Protein AF-A0A6G6CCR0-F1 (afdb_monomer_lite)

Radius of gyration: 17.14 Å; chains: 1; bounding box: 42×40×41 Å

Secondary structure (DSSP, 8-state):
-TT-HHHHHHHHHHHHHHHHH-TTS-PPPEEEEEE----TT-HHHHHHHHHHHHHHHHHHH-TTTTTSEEEEEETT--HHHHHHHGGG-SEEEE-PPTTS-S--SHHHHHHHTTPEEEE-S-THHHHHHHHH-GGGSEE-S--HHHHHHHHHH---HHHHHHH-HHHHHHHHHHHTTTT-TTSGGGGHHHHHHHHHT-TT---

Organism: Paralichthys olivaceus (NCBI:txid8255)

Sequence (203 aa):
EYKRQVLNCLHIIAMYNRIRKNPKAPFVPRTVIIGGKAAPGYHMAKMIIKLITSVANVVNNDPLVGNNLKVIFLENYRVSLAEKVIPATDLSQQISTAGTEASGTGNMKFMLNGALTIGTMDGANVEIAEEAGEENLFIFGMRVEDVAALDKEGYDAMKYYKKNPELKQVMDQITGGFFCPQNPELFKDLTNMLFKHDRFKVF

pLDDT: mean 97.05, std 1.79, range [85.88, 98.88]

InterPro domains:
  IPR000811 Glycosyl transferase, family 35 [PF00343] (1-202)
  IPR000811 Glycosyl transferase, family 35 [PTHR11468] (1-203)
  IPR035090 Phosphorylase pyridoxal-phosphate attachment site [PS00102] (101-113)

Structure (mmCIF, N/CA/C/O backbone):
data_AF-A0A6G6CCR0-F1
#
_entry.id   AF-A0A6G6CCR0-F1
#
loop_
_atom_site.group_PDB
_atom_site.id
_atom_site.type_symbol
_atom_site.label_atom_id
_atom_site.label_alt_id
_atom_site.label_comp_id
_atom_site.label_asym_id
_atom_site.label_entity_id
_atom_site.label_seq_id
_atom_site.pdbx_PDB_ins_code
_atom_site.Cartn_x
_atom_site.Cartn_y
_atom_site.Cartn_z
_atom_site.occupancy
_atom_site.B_iso_or_equiv
_atom_site.auth_seq_id
_atom_site.auth_comp_id
_atom_site.auth_asym_id
_atom_site.auth_atom_id
_atom_site.pdbx_PDB_model_num
ATOM 1 N N . GLU A 1 1 ? 9.913 4.440 -2.782 1.00 93.31 1 GLU A N 1
ATOM 2 C CA . GLU A 1 1 ? 8.670 5.036 -3.327 1.00 93.31 1 GLU A CA 1
ATOM 3 C C . GLU A 1 1 ? 8.060 4.200 -4.450 1.00 93.31 1 GLU A C 1
ATOM 5 O O . GLU A 1 1 ? 6.894 3.857 -4.326 1.00 93.31 1 GLU A O 1
ATOM 10 N N . T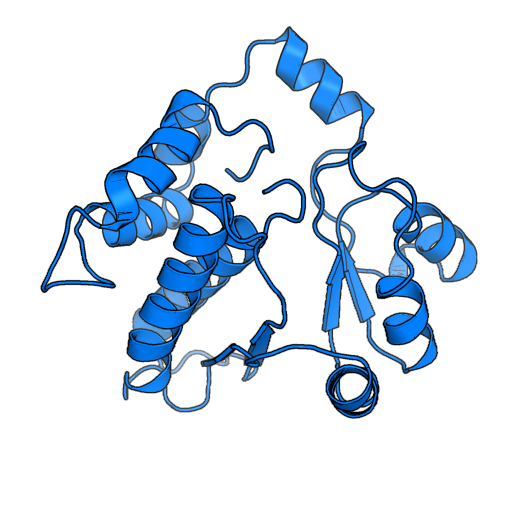YR A 1 2 ? 8.827 3.791 -5.470 1.00 96.69 2 TYR A N 1
ATOM 11 C CA . TYR A 1 2 ? 8.306 3.043 -6.633 1.00 96.69 2 TYR A CA 1
ATOM 12 C C . TYR A 1 2 ? 7.592 1.715 -6.322 1.00 96.69 2 TYR A C 1
ATOM 14 O O . TYR A 1 2 ? 6.737 1.299 -7.092 1.00 96.69 2 TYR A O 1
ATOM 22 N N . LYS A 1 3 ? 7.897 1.065 -5.186 1.00 97.12 3 LYS A N 1
ATOM 23 C CA . LYS A 1 3 ? 7.180 -0.132 -4.696 1.00 97.12 3 LYS A CA 1
ATOM 24 C C . LYS A 1 3 ? 5.773 0.172 -4.135 1.00 97.12 3 LYS A C 1
ATOM 26 O O . LYS A 1 3 ? 5.075 -0.739 -3.705 1.00 97.12 3 LYS A O 1
ATOM 31 N N . ARG A 1 4 ? 5.382 1.455 -4.112 1.00 98.19 4 ARG A N 1
ATOM 32 C CA . ARG A 1 4 ? 4.047 2.012 -3.821 1.00 98.19 4 ARG A CA 1
ATOM 33 C C . ARG A 1 4 ? 3.367 1.510 -2.542 1.00 98.19 4 ARG A C 1
ATOM 35 O O . ARG A 1 4 ? 2.156 1.353 -2.482 1.00 98.19 4 ARG A O 1
ATOM 42 N N . GLN A 1 5 ? 4.105 1.402 -1.442 1.00 98.50 5 GLN A N 1
ATOM 43 C CA . GLN A 1 5 ? 3.524 1.135 -0.117 1.00 98.50 5 GLN A CA 1
ATOM 44 C C . GLN A 1 5 ? 2.583 2.263 0.331 1.00 98.50 5 GLN A C 1
ATOM 46 O O . GLN A 1 5 ? 1.669 2.013 1.111 1.00 98.50 5 GLN A O 1
ATOM 51 N N . VAL A 1 6 ? 2.749 3.477 -0.211 1.00 98.38 6 VAL A N 1
ATOM 52 C CA . VAL A 1 6 ? 1.744 4.544 -0.098 1.00 98.38 6 VAL A CA 1
ATOM 53 C C . VAL A 1 6 ? 0.421 4.119 -0.718 1.00 98.38 6 VAL A C 1
ATOM 55 O O . VAL A 1 6 ? -0.581 4.235 -0.034 1.00 98.38 6 VAL A O 1
ATOM 58 N N . LEU A 1 7 ? 0.399 3.586 -1.946 1.00 98.75 7 LEU A N 1
ATOM 59 C CA . LEU A 1 7 ? -0.832 3.125 -2.601 1.00 98.75 7 LEU A CA 1
ATOM 60 C C . LEU A 1 7 ? -1.561 2.086 -1.741 1.00 98.75 7 LEU A C 1
ATOM 62 O O . LEU A 1 7 ? -2.758 2.219 -1.495 1.00 98.75 7 LEU A O 1
ATOM 66 N N . ASN A 1 8 ? -0.825 1.109 -1.199 1.00 98.75 8 ASN A N 1
ATOM 67 C CA . ASN A 1 8 ? -1.401 0.147 -0.258 1.00 98.75 8 ASN A CA 1
ATOM 68 C C . ASN A 1 8 ? -1.966 0.850 0.992 1.00 98.75 8 ASN A C 1
ATOM 70 O O . ASN A 1 8 ? -3.078 0.564 1.422 1.00 98.75 8 ASN A O 1
ATOM 74 N N . CYS A 1 9 ? -1.244 1.829 1.546 1.00 98.81 9 CYS A N 1
ATOM 75 C CA . CYS A 1 9 ? -1.716 2.619 2.682 1.00 98.81 9 CYS A CA 1
ATOM 76 C C . CYS A 1 9 ? -2.988 3.428 2.364 1.00 98.81 9 CYS A C 1
ATOM 78 O O . CYS A 1 9 ? -3.894 3.470 3.193 1.00 98.81 9 CYS A O 1
ATOM 80 N N . LEU A 1 10 ? -3.095 4.034 1.175 1.00 98.81 10 LEU A N 1
ATOM 81 C CA . LEU A 1 10 ? -4.304 4.744 0.745 1.00 98.81 10 LEU A CA 1
ATOM 82 C C . LEU A 1 10 ? -5.491 3.777 0.640 1.00 98.81 10 LEU A C 1
ATOM 84 O O . LEU A 1 10 ? -6.585 4.088 1.108 1.00 98.81 10 LEU A O 1
ATOM 88 N N . HIS A 1 11 ? -5.262 2.575 0.105 1.00 98.75 11 HIS A N 1
ATOM 89 C CA . HIS A 1 11 ? -6.284 1.535 0.024 1.00 98.75 11 HIS A CA 1
ATOM 90 C C . HIS A 1 11 ? -6.735 1.038 1.410 1.00 98.75 11 HIS A C 1
ATOM 92 O O . HIS A 1 11 ? -7.933 0.869 1.632 1.00 98.75 11 HIS A O 1
ATOM 98 N N . ILE A 1 12 ? -5.818 0.882 2.373 1.00 98.81 12 ILE A N 1
ATOM 99 C CA . ILE A 1 12 ? -6.159 0.571 3.775 1.00 98.81 12 ILE A CA 1
ATOM 100 C C . ILE A 1 12 ? -7.096 1.639 4.354 1.00 98.81 12 ILE A C 1
ATOM 102 O O . ILE A 1 12 ? -8.090 1.300 4.996 1.00 98.81 12 ILE A O 1
ATOM 106 N N . ILE A 1 13 ? -6.815 2.922 4.111 1.00 98.88 13 ILE A N 1
ATOM 107 C CA . ILE A 1 13 ? -7.662 4.022 4.594 1.00 98.88 13 ILE A CA 1
ATOM 108 C C . ILE A 1 13 ? -9.029 4.006 3.893 1.00 98.88 13 ILE A C 1
ATOM 110 O O . ILE A 1 13 ? -10.057 4.181 4.547 1.00 98.88 13 ILE A O 1
ATOM 114 N N . ALA A 1 14 ? -9.074 3.737 2.586 1.00 98.75 14 ALA A N 1
ATOM 115 C CA . ALA A 1 14 ? -10.333 3.588 1.857 1.00 98.75 14 ALA A CA 1
ATOM 116 C C . ALA A 1 14 ? -11.181 2.435 2.426 1.00 98.75 14 ALA A C 1
ATOM 118 O O . ALA A 1 14 ? -12.370 2.607 2.697 1.00 98.75 14 ALA A O 1
ATOM 119 N N . MET A 1 15 ? -10.565 1.280 2.702 1.00 98.50 15 MET A N 1
ATOM 120 C CA . MET A 1 15 ? -11.219 0.153 3.373 1.00 98.50 15 MET A CA 1
ATOM 121 C C . MET A 1 15 ? -11.736 0.527 4.766 1.00 98.50 15 MET A C 1
ATOM 123 O O . MET A 1 15 ? -12.889 0.245 5.085 1.00 98.50 15 MET A O 1
ATOM 127 N N . TYR A 1 16 ? -10.914 1.201 5.572 1.00 98.81 16 TYR A N 1
ATOM 128 C CA . TYR A 1 16 ? -11.301 1.722 6.884 1.00 98.81 16 TYR A CA 1
ATOM 129 C C . TYR A 1 16 ? -12.546 2.618 6.794 1.00 98.81 16 TYR A C 1
ATOM 131 O O . TYR A 1 16 ? -13.513 2.420 7.532 1.00 98.81 16 TYR A O 1
ATOM 139 N N . ASN A 1 17 ? -12.571 3.545 5.834 1.00 98.62 17 ASN A N 1
ATOM 140 C CA . ASN A 1 17 ? -13.704 4.441 5.605 1.00 98.62 17 ASN A CA 1
ATOM 141 C C . ASN A 1 17 ? -14.970 3.685 5.180 1.00 98.62 17 ASN A C 1
ATOM 143 O O . ASN A 1 17 ? -16.055 3.975 5.689 1.00 98.62 17 ASN A O 1
ATOM 147 N N . ARG A 1 18 ? -14.848 2.691 4.289 1.00 98.44 18 ARG A N 1
ATOM 148 C CA . ARG A 1 18 ? -15.968 1.832 3.865 1.00 98.44 18 ARG A CA 1
ATOM 149 C C . ARG A 1 18 ? -16.559 1.056 5.042 1.00 98.44 18 ARG A C 1
ATOM 151 O O . ARG A 1 18 ? -17.778 1.054 5.206 1.00 98.44 18 ARG A O 1
ATOM 158 N N . ILE A 1 19 ? -15.704 0.462 5.879 1.00 98.38 19 ILE A N 1
ATOM 159 C CA . ILE A 1 19 ? -16.125 -0.278 7.076 1.00 98.38 19 ILE A CA 1
ATOM 160 C C . ILE A 1 19 ? -16.851 0.651 8.042 1.00 98.38 19 ILE A C 1
ATOM 162 O O . ILE A 1 19 ? -17.969 0.358 8.445 1.00 98.38 19 ILE A O 1
ATOM 166 N N . ARG A 1 20 ? -16.282 1.818 8.355 1.00 97.81 20 ARG A N 1
ATOM 167 C CA . ARG A 1 20 ? -16.934 2.775 9.258 1.00 97.81 20 ARG A CA 1
ATOM 168 C C . ARG A 1 20 ? -18.257 3.315 8.738 1.00 97.81 20 ARG A C 1
ATOM 170 O O . ARG A 1 20 ? -19.150 3.579 9.539 1.00 97.81 20 ARG A O 1
ATOM 177 N N . LYS A 1 21 ? -18.387 3.491 7.421 1.00 97.81 21 LYS A N 1
ATOM 178 C CA . LYS A 1 21 ? -19.623 3.968 6.793 1.00 97.81 21 LYS A CA 1
ATOM 179 C C . LYS A 1 21 ? -20.759 2.954 6.924 1.00 97.81 21 LYS A C 1
ATOM 181 O O . LYS A 1 21 ? -21.904 3.360 7.098 1.00 97.81 21 LYS A O 1
ATOM 186 N N . ASN A 1 22 ? -20.461 1.658 6.841 1.00 97.06 22 ASN A N 1
ATOM 187 C CA . ASN A 1 22 ? -21.449 0.603 7.050 1.00 97.06 22 ASN A CA 1
ATOM 188 C C . ASN A 1 22 ? -20.846 -0.592 7.814 1.00 97.06 22 ASN A C 1
ATOM 190 O O . ASN A 1 22 ? -20.546 -1.616 7.197 1.00 97.06 22 ASN A O 1
ATOM 194 N N . PRO A 1 23 ? -20.711 -0.507 9.152 1.00 95.00 23 PRO A N 1
ATOM 195 C CA . PRO A 1 23 ? -20.010 -1.527 9.943 1.00 95.00 23 PRO A CA 1
ATOM 196 C C . PRO A 1 23 ? -20.660 -2.914 9.914 1.00 95.00 23 PRO A C 1
ATOM 198 O O . PRO A 1 23 ? -20.016 -3.903 10.247 1.00 95.00 23 PRO A O 1
ATOM 201 N N . LYS A 1 24 ? -21.941 -2.991 9.528 1.00 94.31 24 LYS A N 1
ATOM 202 C CA . LYS A 1 24 ? -22.715 -4.237 9.434 1.00 94.31 24 LYS A CA 1
ATOM 203 C C . LYS A 1 24 ? -22.668 -4.877 8.043 1.00 94.31 24 LYS A C 1
ATOM 205 O O . LYS A 1 24 ? -23.277 -5.926 7.851 1.00 94.31 24 LYS A O 1
ATOM 210 N N . ALA A 1 25 ? -22.011 -4.250 7.064 1.00 95.81 25 ALA A N 1
ATOM 211 C CA . ALA A 1 25 ? -21.854 -4.847 5.743 1.00 95.81 25 ALA A CA 1
ATOM 212 C C . ALA A 1 25 ? -20.981 -6.118 5.817 1.00 95.81 25 ALA A C 1
ATOM 214 O O . ALA A 1 25 ? -20.100 -6.203 6.677 1.00 95.81 25 ALA A O 1
ATOM 215 N N . PRO A 1 26 ? -21.187 -7.094 4.915 1.00 95.31 26 PRO A N 1
ATOM 216 C CA . PRO A 1 26 ? -20.485 -8.375 4.943 1.00 95.31 26 PRO A CA 1
ATOM 217 C C . PRO A 1 26 ? -19.055 -8.255 4.385 1.00 95.31 26 PRO A C 1
ATOM 219 O O . PRO A 1 26 ? -18.742 -8.765 3.311 1.00 95.31 26 PRO A O 1
ATOM 222 N N . PHE A 1 27 ? -18.171 -7.548 5.091 1.00 96.62 27 PHE A N 1
ATOM 223 C CA . PHE A 1 27 ? -16.754 -7.490 4.735 1.00 96.62 27 PHE A CA 1
ATOM 224 C C . PHE A 1 27 ? -16.060 -8.813 5.068 1.00 96.62 27 PHE A C 1
ATOM 226 O O . PHE A 1 27 ? -16.204 -9.330 6.173 1.00 96.62 27 PHE A O 1
ATOM 233 N N . VAL A 1 28 ? -15.248 -9.324 4.141 1.00 97.62 28 VAL A N 1
ATOM 234 C CA . VAL A 1 28 ? -14.291 -10.396 4.448 1.00 97.62 28 VAL A CA 1
ATOM 235 C C . VAL A 1 28 ? -13.179 -9.801 5.322 1.00 97.62 28 VAL A C 1
ATOM 237 O O . VAL A 1 28 ? -12.541 -8.844 4.867 1.00 97.62 28 VAL A O 1
ATOM 240 N N . PRO A 1 29 ? -12.935 -10.319 6.543 1.00 98.00 29 PRO A N 1
ATOM 241 C CA . PRO A 1 29 ? -11.881 -9.818 7.421 1.00 98.00 29 PRO A CA 1
ATOM 242 C C . PRO A 1 29 ? -10.502 -9.849 6.760 1.00 98.00 29 PRO A C 1
ATOM 244 O O . PRO A 1 29 ? -10.155 -10.824 6.094 1.00 98.00 29 PRO A O 1
ATOM 247 N N . ARG A 1 30 ? -9.699 -8.795 6.950 1.00 98.25 30 ARG A N 1
ATOM 248 C CA . ARG A 1 30 ? -8.336 -8.719 6.398 1.00 98.25 30 ARG A CA 1
ATOM 249 C C . ARG A 1 30 ? -7.315 -8.285 7.438 1.00 98.25 30 ARG A C 1
ATOM 251 O O . ARG A 1 30 ? -7.510 -7.290 8.134 1.00 98.25 30 ARG A O 1
ATOM 258 N N . THR A 1 31 ? -6.174 -8.964 7.446 1.00 98.62 31 THR A N 1
ATOM 259 C CA . THR A 1 31 ? -4.974 -8.522 8.163 1.00 98.62 31 THR A CA 1
ATOM 260 C C . THR A 1 31 ? -3.925 -8.109 7.143 1.00 98.62 31 THR A C 1
ATOM 262 O O . THR A 1 31 ? -3.358 -8.946 6.448 1.00 98.62 31 THR A O 1
ATOM 265 N N . VAL A 1 32 ? -3.665 -6.809 7.036 1.00 98.75 32 VAL A N 1
ATOM 266 C CA . VAL A 1 32 ? -2.648 -6.277 6.129 1.00 98.75 32 VAL A CA 1
ATOM 267 C C . VAL A 1 32 ? -1.306 -6.253 6.847 1.00 98.75 32 VAL A C 1
ATOM 269 O O . VAL A 1 32 ? -1.095 -5.458 7.763 1.00 98.75 32 VAL A O 1
ATOM 272 N N . ILE A 1 33 ? -0.399 -7.132 6.429 1.00 98.50 33 ILE A N 1
ATOM 273 C CA . ILE A 1 33 ? 0.947 -7.251 6.991 1.00 98.50 33 ILE A CA 1
ATOM 274 C C . ILE A 1 33 ? 1.932 -6.545 6.062 1.00 98.50 33 ILE A C 1
ATOM 276 O O . ILE A 1 33 ? 2.027 -6.860 4.878 1.00 98.50 33 ILE A O 1
ATOM 280 N N . ILE A 1 34 ? 2.680 -5.586 6.598 1.00 98.44 34 ILE A N 1
ATOM 281 C CA . ILE A 1 34 ? 3.702 -4.840 5.864 1.00 98.44 34 ILE A CA 1
ATOM 282 C C . ILE A 1 34 ? 5.044 -5.066 6.553 1.00 98.44 34 ILE A C 1
ATOM 284 O O . ILE A 1 34 ? 5.170 -4.872 7.756 1.00 98.44 34 ILE A O 1
ATOM 288 N N . GLY A 1 35 ? 6.063 -5.455 5.791 1.00 96.75 35 GLY A N 1
ATOM 289 C CA . GLY A 1 35 ? 7.432 -5.611 6.279 1.00 96.75 35 GLY A CA 1
ATOM 290 C C . GLY A 1 35 ? 8.414 -4.886 5.371 1.00 96.75 35 GLY A C 1
ATOM 291 O O . GLY A 1 35 ? 8.308 -4.956 4.148 1.00 96.75 35 GLY A O 1
ATOM 292 N N . GLY A 1 36 ? 9.378 -4.176 5.954 1.00 94.88 36 GLY A N 1
ATOM 293 C CA . GLY A 1 36 ? 10.401 -3.491 5.172 1.00 94.88 36 GLY A CA 1
ATOM 294 C C . GLY A 1 36 ? 11.331 -2.617 6.002 1.00 94.88 36 GLY A C 1
ATOM 295 O O . GLY A 1 36 ? 11.132 -2.411 7.199 1.00 94.88 36 GLY A O 1
ATOM 296 N N . LYS A 1 37 ? 12.365 -2.096 5.340 1.00 96.88 37 LYS A N 1
ATOM 297 C CA . LYS A 1 37 ? 13.323 -1.138 5.901 1.00 96.88 37 LYS A CA 1
ATOM 298 C C . LYS A 1 37 ? 13.470 0.036 4.945 1.00 96.88 37 LYS A C 1
ATOM 300 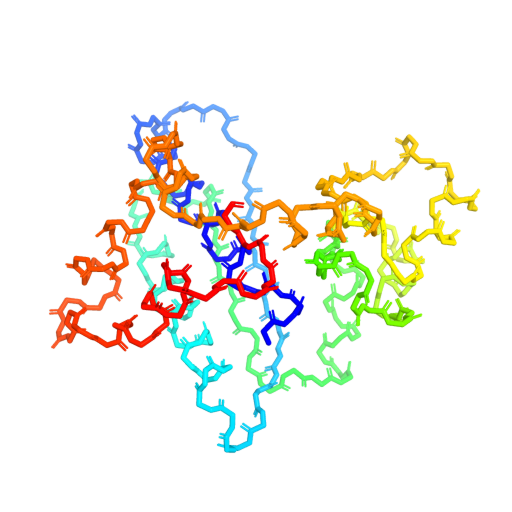O O . LYS A 1 37 ? 13.502 -0.151 3.732 1.00 96.88 37 LYS A O 1
ATOM 305 N N . ALA A 1 38 ? 13.594 1.234 5.499 1.00 97.31 38 ALA A N 1
ATOM 306 C CA . ALA A 1 38 ? 14.016 2.409 4.751 1.00 97.31 38 ALA A CA 1
ATOM 307 C C . ALA A 1 38 ? 15.521 2.620 4.946 1.00 97.31 38 ALA A C 1
ATOM 309 O O . ALA A 1 38 ? 16.036 2.434 6.051 1.00 97.31 38 ALA A O 1
ATOM 310 N N . ALA A 1 39 ? 16.223 3.032 3.887 1.00 97.06 39 ALA A N 1
ATOM 311 C CA . ALA A 1 39 ? 17.618 3.442 4.009 1.00 97.06 39 ALA A CA 1
ATOM 312 C C . ALA A 1 39 ? 17.741 4.641 4.978 1.00 97.06 39 ALA A C 1
ATOM 314 O O . ALA A 1 39 ? 16.826 5.470 5.029 1.00 97.06 39 ALA A O 1
ATOM 315 N N . PRO A 1 40 ? 18.850 4.782 5.733 1.00 95.75 40 PRO A N 1
ATOM 316 C CA . PRO A 1 40 ? 18.951 5.768 6.815 1.00 95.75 40 PRO A CA 1
ATOM 317 C C . PRO A 1 40 ? 18.647 7.213 6.399 1.00 95.75 40 PRO A C 1
ATOM 319 O O . PRO A 1 40 ? 17.931 7.909 7.125 1.00 95.75 40 PRO A O 1
ATOM 322 N N . GLY A 1 41 ? 19.144 7.625 5.227 1.00 96.75 41 GLY A N 1
ATOM 323 C CA . GLY A 1 41 ? 18.945 8.959 4.650 1.00 96.75 41 GLY A CA 1
ATOM 324 C C . GLY A 1 41 ? 17.682 9.114 3.798 1.00 96.75 41 GLY A C 1
ATOM 325 O O . GLY A 1 41 ? 17.399 10.209 3.323 1.00 96.75 41 GLY A O 1
ATOM 326 N N . TYR A 1 42 ? 16.899 8.051 3.595 1.00 97.06 42 TYR A N 1
ATOM 327 C CA . TYR A 1 42 ? 15.719 8.109 2.734 1.00 97.06 42 TYR A CA 1
ATOM 328 C C . TYR A 1 42 ? 14.507 8.627 3.514 1.00 97.06 42 TYR A C 1
ATOM 330 O O . TYR A 1 42 ? 13.661 7.862 3.984 1.00 97.06 42 TYR A O 1
ATOM 338 N N . HIS A 1 43 ? 14.435 9.953 3.642 1.00 97.00 43 HIS A N 1
ATOM 339 C CA . HIS A 1 43 ? 13.398 10.644 4.406 1.00 97.00 43 HIS A CA 1
ATOM 340 C C . HIS A 1 43 ? 11.978 10.247 3.973 1.00 97.00 43 HIS A C 1
ATOM 342 O O . HIS A 1 43 ? 11.192 9.808 4.809 1.00 97.00 43 HIS A O 1
ATOM 348 N N . MET A 1 44 ? 11.667 10.294 2.672 1.00 97.50 44 MET A N 1
ATOM 349 C CA . MET A 1 44 ? 10.322 9.963 2.184 1.00 97.50 44 MET A CA 1
ATOM 350 C C . MET A 1 44 ? 9.922 8.519 2.517 1.00 97.50 44 MET A C 1
ATOM 352 O O . MET A 1 44 ? 8.824 8.278 3.006 1.00 97.50 44 MET A O 1
ATOM 356 N N . ALA A 1 45 ? 10.824 7.545 2.358 1.00 97.44 45 ALA A N 1
ATOM 357 C CA . ALA A 1 45 ? 10.543 6.159 2.735 1.00 97.44 45 ALA A CA 1
ATOM 358 C C . ALA A 1 45 ? 10.270 6.000 4.243 1.00 97.44 45 ALA A C 1
ATOM 360 O O . ALA A 1 45 ? 9.364 5.259 4.628 1.00 97.44 45 ALA A O 1
ATOM 361 N N . LYS A 1 46 ? 10.999 6.726 5.100 1.00 98.06 46 LYS A N 1
ATOM 362 C CA . LYS A 1 46 ? 10.723 6.770 6.546 1.00 98.06 46 LYS A CA 1
ATOM 363 C C . LYS A 1 46 ? 9.364 7.404 6.847 1.00 98.06 46 LYS A C 1
ATOM 365 O O . LYS A 1 46 ? 8.643 6.890 7.699 1.00 98.06 46 LYS A O 1
ATOM 370 N N . MET A 1 47 ? 8.988 8.459 6.125 1.00 98.06 47 MET A N 1
ATOM 371 C CA . MET A 1 47 ? 7.672 9.086 6.266 1.00 98.06 47 MET A CA 1
ATOM 372 C C . MET A 1 47 ? 6.529 8.157 5.861 1.00 98.06 47 MET A C 1
ATOM 374 O O . MET A 1 47 ? 5.508 8.126 6.540 1.00 98.06 47 MET A O 1
ATOM 378 N N . ILE A 1 48 ? 6.720 7.330 4.831 1.00 98.44 48 ILE A N 1
ATOM 379 C CA . ILE A 1 48 ? 5.752 6.299 4.432 1.00 98.44 48 ILE A CA 1
ATOM 380 C C . ILE A 1 48 ? 5.577 5.256 5.545 1.00 98.44 48 ILE A C 1
ATOM 382 O O . ILE A 1 48 ? 4.448 4.925 5.901 1.00 98.44 48 ILE A O 1
ATOM 386 N N . ILE A 1 49 ? 6.672 4.777 6.148 1.00 98.56 49 ILE A N 1
ATOM 387 C CA . ILE A 1 49 ? 6.610 3.867 7.308 1.00 98.56 49 ILE A CA 1
ATOM 388 C C . ILE A 1 49 ? 5.872 4.537 8.477 1.00 98.56 49 ILE A C 1
ATOM 390 O O . ILE A 1 49 ? 5.005 3.922 9.105 1.00 98.56 49 ILE A O 1
ATOM 394 N N . LYS A 1 50 ? 6.170 5.813 8.755 1.00 98.44 50 LYS A N 1
ATOM 395 C CA . LYS A 1 50 ? 5.486 6.570 9.809 1.00 98.44 50 LYS A CA 1
ATOM 396 C C . LYS A 1 50 ? 3.986 6.712 9.533 1.00 98.44 50 LYS A C 1
ATOM 398 O O . LYS A 1 50 ? 3.196 6.532 10.452 1.00 98.44 50 LYS A O 1
ATOM 403 N N . LEU A 1 51 ? 3.586 6.972 8.288 1.00 98.69 51 LEU A N 1
ATOM 404 C CA . LEU A 1 51 ? 2.177 7.037 7.902 1.00 98.69 51 LEU A CA 1
ATOM 405 C C . LEU A 1 51 ? 1.479 5.693 8.123 1.00 98.69 51 LEU A C 1
ATOM 407 O O . LEU A 1 51 ? 0.452 5.652 8.790 1.00 98.69 51 LEU A O 1
ATOM 411 N N . ILE A 1 52 ? 2.065 4.594 7.640 1.00 98.75 52 ILE A N 1
ATOM 412 C CA . ILE A 1 52 ? 1.500 3.243 7.789 1.00 98.75 52 ILE A CA 1
ATOM 413 C C . ILE A 1 52 ? 1.304 2.891 9.265 1.00 98.75 52 ILE A C 1
ATOM 415 O O . ILE A 1 52 ? 0.245 2.406 9.647 1.00 98.75 52 ILE A O 1
ATOM 419 N N . THR A 1 53 ? 2.304 3.159 10.106 1.00 98.56 53 THR A N 1
ATOM 420 C CA . THR A 1 53 ? 2.222 2.881 11.551 1.00 98.56 53 THR A CA 1
ATOM 421 C C . THR A 1 53 ? 1.213 3.781 12.270 1.00 98.56 53 THR A C 1
ATOM 423 O O . THR A 1 53 ? 0.486 3.305 13.140 1.00 98.56 53 THR A O 1
ATOM 426 N N . SER A 1 54 ? 1.093 5.052 11.875 1.00 98.62 54 SER A N 1
ATOM 427 C CA . SER A 1 54 ? 0.045 5.960 12.360 1.00 98.62 54 SER A CA 1
ATOM 428 C C . SER A 1 54 ? -1.363 5.496 11.965 1.00 98.62 54 SER A C 1
ATOM 430 O O . SER A 1 54 ? -2.257 5.457 12.809 1.00 98.62 54 SER A O 1
ATOM 432 N N . VAL A 1 55 ? -1.559 5.084 10.708 1.00 98.81 55 VAL A N 1
ATOM 433 C CA . VAL A 1 55 ? -2.825 4.516 10.216 1.00 98.81 55 VAL A CA 1
ATOM 434 C C . VAL A 1 55 ? -3.151 3.221 10.953 1.00 98.81 55 VAL A C 1
ATOM 436 O O . VAL A 1 55 ? -4.272 3.061 11.424 1.00 98.81 55 VAL A O 1
ATOM 439 N N . ALA A 1 56 ? -2.171 2.330 11.122 1.00 98.75 56 ALA A N 1
ATOM 440 C CA . ALA A 1 56 ? -2.341 1.083 11.857 1.00 98.75 56 ALA A CA 1
ATOM 441 C C . ALA A 1 56 ? -2.814 1.322 13.294 1.00 98.75 56 ALA A C 1
ATOM 443 O O . ALA A 1 56 ? -3.727 0.641 13.751 1.00 98.75 56 ALA A O 1
ATOM 444 N N . ASN A 1 57 ? -2.255 2.320 13.986 1.00 98.44 57 ASN A N 1
ATOM 445 C CA . ASN A 1 57 ? -2.685 2.666 15.337 1.00 98.44 57 ASN A CA 1
ATOM 446 C C . ASN A 1 57 ? -4.160 3.096 15.391 1.00 98.44 57 ASN A C 1
ATOM 448 O O . ASN A 1 57 ? -4.878 2.683 16.296 1.00 98.44 57 ASN A O 1
ATOM 452 N N . VAL A 1 58 ? -4.629 3.889 14.425 1.00 98.62 58 VAL A N 1
ATOM 453 C CA . VAL A 1 58 ? -6.043 4.295 14.366 1.00 98.62 58 VAL A CA 1
ATOM 454 C C . VAL A 1 58 ? -6.938 3.107 14.013 1.00 98.62 58 VAL A C 1
ATOM 456 O O . VAL A 1 58 ? -7.886 2.821 14.736 1.00 98.62 58 VAL A O 1
ATOM 459 N N . VAL A 1 59 ? -6.616 2.381 12.939 1.00 98.62 59 VAL A N 1
ATOM 460 C CA . VAL A 1 59 ? -7.419 1.253 12.439 1.00 98.62 59 VAL A CA 1
ATOM 461 C C . VAL A 1 59 ? -7.548 0.148 13.487 1.00 98.62 59 VAL A C 1
ATOM 463 O O . VAL A 1 59 ? -8.645 -0.344 13.737 1.00 98.62 59 VAL A O 1
ATOM 466 N N . ASN A 1 60 ? -6.442 -0.233 14.130 1.00 98.69 60 ASN A N 1
ATOM 467 C CA . ASN A 1 60 ? -6.430 -1.371 15.046 1.00 98.69 60 ASN A CA 1
ATOM 468 C C . ASN A 1 60 ? -7.199 -1.114 16.346 1.00 98.69 60 ASN A C 1
ATOM 470 O O . ASN A 1 60 ? -7.655 -2.091 16.948 1.00 98.69 60 ASN A O 1
ATOM 474 N N . ASN A 1 61 ? -7.338 0.154 16.751 1.00 98.44 61 ASN A N 1
ATOM 475 C CA . ASN A 1 61 ? -7.998 0.577 17.988 1.00 98.44 61 ASN A CA 1
ATOM 476 C C . ASN A 1 61 ? -9.422 1.122 17.772 1.00 98.44 61 ASN A C 1
ATOM 478 O O . ASN A 1 61 ? -10.064 1.528 18.738 1.00 98.44 61 ASN A O 1
ATOM 482 N N . ASP A 1 62 ? -9.935 1.140 16.537 1.00 98.31 62 ASP A N 1
ATOM 483 C CA . ASP A 1 62 ? -11.299 1.592 16.259 1.00 98.31 62 ASP A CA 1
ATOM 484 C C . ASP A 1 62 ? -12.317 0.457 16.515 1.00 98.31 62 ASP A C 1
ATOM 486 O O . ASP A 1 62 ? -12.318 -0.550 15.793 1.00 98.31 62 ASP A O 1
ATOM 490 N N . PRO A 1 63 ? -13.213 0.585 17.513 1.00 97.56 63 PRO A N 1
ATOM 491 C CA . PRO A 1 63 ? -14.172 -0.466 17.844 1.00 97.56 63 PRO A CA 1
ATOM 492 C C . PRO A 1 63 ? -15.204 -0.713 16.735 1.00 97.56 63 PRO A C 1
ATOM 494 O O . PRO A 1 63 ? -15.749 -1.812 16.664 1.00 97.56 63 PRO A O 1
ATOM 497 N N . LEU A 1 64 ? -15.458 0.261 15.848 1.00 97.38 64 LEU A N 1
ATOM 498 C CA . LEU A 1 64 ? -16.354 0.070 14.699 1.00 97.38 64 LEU A CA 1
ATOM 499 C C . LEU A 1 64 ? -15.719 -0.797 13.610 1.00 97.38 64 LEU A C 1
ATOM 501 O O . LEU A 1 64 ? -16.432 -1.407 12.816 1.00 97.38 64 LEU A O 1
ATOM 505 N N . VAL A 1 65 ? -14.388 -0.845 13.559 1.00 97.81 65 VAL A N 1
ATOM 506 C CA . VAL A 1 65 ? -13.649 -1.706 12.633 1.00 97.81 65 VAL A CA 1
ATOM 507 C C . VAL A 1 65 ? -13.540 -3.122 13.191 1.00 97.81 65 VAL A C 1
ATOM 509 O O . VAL A 1 65 ? -13.690 -4.094 12.447 1.00 97.81 65 VAL A O 1
ATOM 512 N N . GLY A 1 66 ? -13.298 -3.251 14.499 1.00 94.56 66 GLY A N 1
ATOM 513 C CA . GLY A 1 66 ? -13.209 -4.543 15.174 1.00 94.56 66 GLY A CA 1
ATOM 514 C C . GLY A 1 66 ? -12.171 -5.459 14.520 1.00 94.56 66 GLY A C 1
ATOM 515 O O . GLY A 1 66 ? -11.009 -5.077 14.360 1.00 94.56 66 GLY A O 1
ATOM 516 N N . ASN A 1 67 ? -12.593 -6.666 14.136 1.00 95.94 67 ASN A N 1
ATOM 517 C CA . ASN A 1 67 ? -11.744 -7.657 13.465 1.00 95.94 67 ASN A CA 1
ATOM 518 C C . ASN A 1 67 ? -11.855 -7.629 11.933 1.00 95.94 67 ASN A C 1
ATOM 520 O O . ASN A 1 67 ? -11.194 -8.425 11.274 1.00 95.94 67 ASN A O 1
ATOM 524 N N . ASN A 1 68 ? -12.647 -6.721 11.352 1.00 97.94 68 ASN A N 1
ATOM 525 C CA . ASN A 1 68 ? -12.823 -6.660 9.898 1.00 97.94 68 ASN A CA 1
ATOM 526 C C . ASN A 1 68 ? -11.563 -6.157 9.177 1.00 97.94 68 ASN A C 1
ATOM 528 O O . ASN A 1 68 ? -11.325 -6.516 8.025 1.00 97.94 68 ASN A O 1
ATOM 532 N N . LEU A 1 69 ? -10.746 -5.337 9.843 1.00 98.75 69 LEU A N 1
ATOM 533 C CA . LEU A 1 69 ? -9.480 -4.856 9.301 1.00 98.75 69 LEU A CA 1
ATOM 534 C C . LEU A 1 69 ? -8.447 -4.681 10.415 1.00 98.75 69 LEU A C 1
ATOM 536 O O . LEU A 1 69 ? -8.684 -3.959 11.382 1.00 98.75 69 LEU A O 1
ATOM 540 N N . LYS A 1 70 ? -7.282 -5.304 10.243 1.00 98.69 70 LYS A N 1
ATOM 541 C CA . LYS A 1 70 ? -6.085 -5.078 11.060 1.00 98.69 70 LYS A CA 1
ATOM 542 C C . LYS A 1 70 ? -4.899 -4.735 10.170 1.00 98.69 70 LYS A C 1
ATOM 544 O O . LYS A 1 70 ? -4.800 -5.214 9.043 1.00 98.69 70 LYS A O 1
ATOM 549 N N . VAL A 1 71 ? -3.989 -3.913 10.681 1.00 98.81 71 VAL A N 1
ATOM 550 C CA . VAL A 1 71 ? -2.766 -3.503 9.981 1.00 98.81 71 VAL A CA 1
ATOM 551 C C . VAL A 1 71 ? -1.574 -3.754 10.890 1.00 98.81 71 VAL A C 1
ATOM 553 O O . VAL A 1 71 ? -1.529 -3.257 12.013 1.00 98.81 71 VAL A O 1
ATOM 556 N N . ILE A 1 72 ? -0.600 -4.520 10.414 1.00 98.44 72 ILE A N 1
ATOM 557 C CA . ILE A 1 72 ? 0.578 -4.911 11.187 1.00 98.44 72 ILE A CA 1
ATOM 558 C C . ILE A 1 72 ? 1.818 -4.488 10.411 1.00 98.44 72 ILE A C 1
ATOM 560 O O . ILE A 1 72 ? 2.002 -4.886 9.263 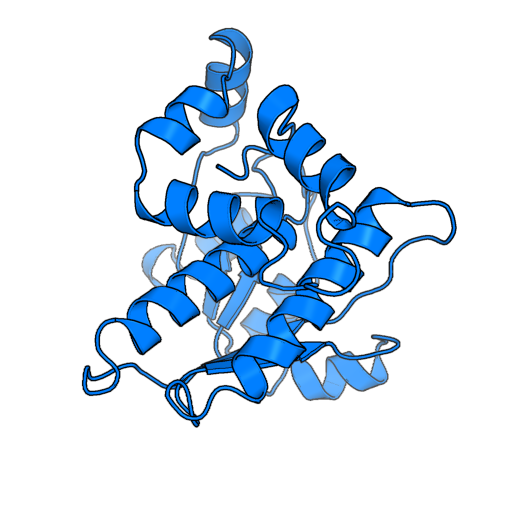1.00 98.44 72 ILE A O 1
ATOM 564 N N . PHE A 1 73 ? 2.689 -3.704 11.047 1.00 98.44 73 PHE A N 1
ATOM 565 C CA . PHE A 1 73 ? 4.018 -3.423 10.517 1.00 98.44 73 PHE A CA 1
ATOM 566 C C . PHE A 1 73 ? 5.041 -4.320 11.218 1.00 98.44 73 PHE A C 1
ATOM 568 O O . PHE A 1 73 ? 5.229 -4.223 12.428 1.00 98.44 73 PHE A O 1
ATOM 575 N N . LEU A 1 74 ? 5.701 -5.199 10.467 1.00 97.25 74 LEU A N 1
ATOM 576 C CA . LEU A 1 74 ? 6.736 -6.084 10.987 1.00 97.25 74 LEU A CA 1
ATOM 577 C C . LEU A 1 74 ? 8.064 -5.342 11.081 1.00 97.25 74 LEU A C 1
ATOM 579 O O . LEU A 1 74 ? 8.716 -5.039 10.076 1.00 97.25 74 LEU A O 1
ATOM 583 N N . GLU A 1 75 ? 8.476 -5.080 12.313 1.00 94.31 75 GLU A N 1
ATOM 584 C CA . GLU A 1 75 ? 9.759 -4.460 12.600 1.00 94.31 75 GLU A CA 1
ATOM 585 C C . GLU A 1 75 ? 10.926 -5.345 12.159 1.00 94.31 75 GLU A C 1
ATOM 587 O O . GLU A 1 75 ? 10.895 -6.572 12.259 1.00 94.31 75 GLU A O 1
ATOM 592 N N . ASN A 1 76 ? 11.992 -4.699 11.680 1.00 94.69 76 ASN A N 1
ATOM 593 C CA . ASN A 1 76 ? 13.243 -5.356 11.305 1.00 94.69 76 ASN A CA 1
ATOM 594 C C . ASN A 1 76 ? 13.054 -6.569 10.368 1.00 94.69 76 ASN A C 1
ATOM 596 O O . ASN A 1 76 ? 13.689 -7.611 10.556 1.00 94.69 76 ASN A O 1
ATOM 600 N N . TYR A 1 77 ? 12.203 -6.422 9.343 1.00 96.75 77 TYR A N 1
ATOM 601 C CA . TYR A 1 77 ? 11.972 -7.470 8.348 1.00 96.75 77 TYR A CA 1
ATOM 602 C C . TYR A 1 77 ? 13.295 -8.033 7.802 1.00 96.75 77 TYR A C 1
ATOM 604 O O . TYR A 1 77 ? 14.205 -7.293 7.408 1.00 96.75 77 TYR A O 1
ATOM 612 N N . ARG A 1 78 ? 13.409 -9.361 7.853 1.00 96.94 78 ARG A N 1
ATOM 613 C CA . ARG A 1 78 ? 14.603 -10.157 7.543 1.00 96.94 78 ARG A CA 1
ATOM 614 C C . ARG A 1 78 ? 14.180 -11.572 7.158 1.00 96.94 78 ARG A C 1
ATOM 616 O O . ARG A 1 78 ? 13.018 -11.929 7.343 1.00 96.94 78 ARG A O 1
ATOM 623 N N . VAL A 1 79 ? 15.125 -12.386 6.694 1.00 97.44 79 VAL A N 1
ATOM 624 C CA . VAL A 1 79 ? 14.868 -13.750 6.196 1.00 97.44 79 VAL A CA 1
ATOM 625 C C . VAL A 1 79 ? 14.057 -14.593 7.190 1.00 97.44 79 VAL A C 1
ATOM 627 O O . VAL A 1 79 ? 13.000 -15.088 6.824 1.00 97.44 79 VAL A O 1
ATOM 630 N N . SER A 1 80 ? 14.427 -14.620 8.473 1.00 97.00 80 SER A N 1
ATOM 631 C CA . SER A 1 80 ? 13.696 -15.402 9.488 1.00 97.00 80 SER A CA 1
ATOM 632 C C . SER A 1 80 ? 12.245 -14.954 9.726 1.00 97.00 80 SER A C 1
ATOM 634 O O . SER A 1 80 ? 11.443 -15.717 10.254 1.00 97.00 80 SER A O 1
ATOM 636 N N . LEU A 1 81 ? 11.896 -13.702 9.399 1.00 96.44 81 LEU A N 1
ATOM 637 C CA . LEU A 1 81 ? 10.496 -13.257 9.399 1.00 96.44 81 LEU A CA 1
ATOM 638 C C . LEU A 1 81 ? 9.812 -13.624 8.081 1.00 96.44 81 LEU A C 1
ATOM 640 O O . LEU A 1 81 ? 8.659 -14.041 8.095 1.00 96.44 81 LEU A O 1
ATOM 644 N N . ALA A 1 82 ? 10.519 -13.510 6.956 1.00 97.56 82 ALA A N 1
ATOM 645 C CA . ALA A 1 82 ? 10.014 -13.917 5.649 1.00 97.56 82 ALA A CA 1
ATOM 646 C C . ALA A 1 82 ? 9.617 -15.402 5.622 1.00 97.56 82 ALA A C 1
ATOM 648 O O . ALA A 1 82 ? 8.535 -15.715 5.139 1.00 97.56 82 ALA A O 1
ATOM 649 N N . GLU A 1 83 ? 10.425 -16.282 6.221 1.00 97.69 83 GLU A N 1
ATOM 650 C CA . GLU A 1 83 ? 10.144 -17.722 6.371 1.00 97.69 83 GLU A CA 1
ATOM 651 C C . GLU A 1 83 ? 8.811 -18.016 7.072 1.00 97.69 83 GLU A C 1
ATOM 653 O O . GLU A 1 83 ? 8.206 -19.053 6.827 1.00 97.69 83 GLU A O 1
ATOM 658 N N . LYS A 1 84 ? 8.331 -17.104 7.927 1.00 97.38 84 LYS A N 1
ATOM 659 C CA . LYS A 1 84 ? 7.043 -17.240 8.622 1.00 97.38 84 LYS A CA 1
ATOM 660 C C . LYS A 1 84 ? 5.893 -16.595 7.857 1.00 97.38 84 LYS A C 1
ATOM 662 O O . LYS A 1 84 ? 4.792 -17.124 7.842 1.00 97.38 84 LYS A O 1
ATOM 667 N N . VAL A 1 85 ? 6.139 -15.428 7.265 1.00 97.44 85 VAL A N 1
ATOM 668 C CA . VAL A 1 85 ? 5.099 -14.631 6.600 1.00 97.44 85 VAL A CA 1
ATOM 669 C C . VAL A 1 85 ? 4.719 -15.230 5.253 1.00 97.44 85 VAL A C 1
ATOM 671 O O . VAL A 1 85 ? 3.538 -15.277 4.930 1.00 97.44 85 VAL A O 1
ATOM 674 N N . ILE A 1 86 ? 5.702 -15.686 4.473 1.00 98.31 86 ILE A N 1
ATOM 675 C CA . ILE A 1 86 ? 5.474 -16.164 3.105 1.00 98.31 86 ILE A CA 1
ATOM 676 C C . ILE A 1 86 ? 4.490 -17.344 3.067 1.00 98.31 86 ILE A C 1
ATOM 678 O O . ILE A 1 86 ? 3.505 -17.225 2.342 1.00 98.31 86 ILE A O 1
ATOM 682 N N . PRO A 1 87 ? 4.657 -18.413 3.873 1.00 98.31 87 PRO A N 1
ATOM 683 C CA . PRO A 1 87 ? 3.718 -19.538 3.872 1.00 98.31 87 PRO A CA 1
ATOM 684 C C . PRO A 1 87 ? 2.337 -19.213 4.457 1.00 98.31 87 PRO A C 1
ATOM 686 O O . PRO A 1 87 ? 1.402 -19.981 4.280 1.00 98.31 87 PRO A O 1
ATOM 689 N N . ALA A 1 88 ? 2.207 -18.103 5.188 1.00 98.06 88 ALA A N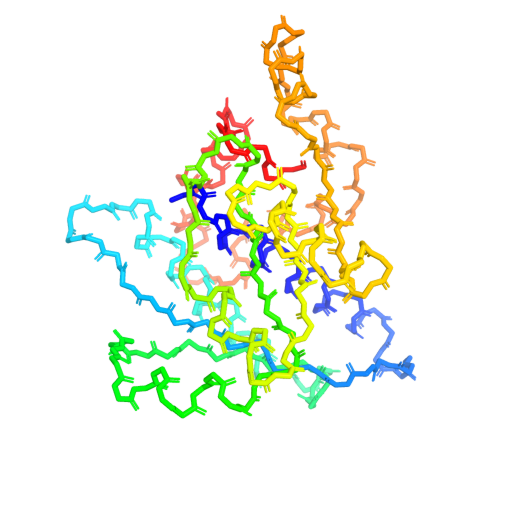 1
ATOM 690 C CA . ALA A 1 88 ? 0.968 -17.687 5.846 1.00 98.06 88 ALA A CA 1
ATOM 691 C C . ALA A 1 88 ? 0.183 -16.628 5.050 1.00 98.06 88 ALA A C 1
ATOM 693 O O . ALA A 1 88 ? -0.736 -16.014 5.588 1.00 98.06 88 ALA A O 1
ATOM 694 N N . THR A 1 89 ? 0.594 -16.330 3.814 1.00 98.50 89 THR A N 1
ATOM 695 C CA . THR A 1 89 ? 0.028 -15.233 3.024 1.00 98.50 89 THR A CA 1
ATOM 696 C C . THR A 1 89 ? -1.004 -15.743 2.031 1.00 98.50 89 THR A C 1
ATOM 698 O O . THR A 1 89 ? -0.672 -16.540 1.166 1.00 98.50 89 THR A O 1
ATOM 701 N N . ASP A 1 90 ? -2.217 -15.193 2.087 1.00 98.50 90 ASP A N 1
ATOM 702 C CA . ASP A 1 90 ? -3.255 -15.470 1.086 1.00 98.50 90 ASP A CA 1
ATOM 703 C C . ASP A 1 90 ? -3.074 -14.628 -0.190 1.00 98.50 90 ASP A C 1
ATOM 705 O O . ASP A 1 90 ? -3.292 -15.102 -1.303 1.00 98.50 90 ASP A O 1
ATOM 709 N N . LEU A 1 91 ? -2.684 -13.354 -0.031 1.00 98.25 91 LEU A N 1
ATOM 710 C CA . LEU A 1 91 ? -2.607 -12.369 -1.114 1.00 98.25 91 LEU A CA 1
ATOM 711 C C . LEU A 1 91 ? -1.276 -11.602 -1.092 1.00 98.25 91 LEU A C 1
ATOM 713 O O . LEU A 1 91 ? -0.976 -10.864 -0.151 1.00 98.25 91 LEU A O 1
ATOM 717 N N . SER A 1 92 ? -0.500 -11.735 -2.164 1.00 98.31 92 SER A N 1
ATOM 718 C CA . SER A 1 92 ? 0.804 -11.107 -2.365 1.00 98.31 92 SER A CA 1
ATOM 719 C C . SER A 1 92 ? 0.688 -9.768 -3.099 1.00 98.31 92 SER A C 1
ATOM 721 O O . SER A 1 92 ? 0.224 -9.713 -4.234 1.00 98.31 92 SER A O 1
ATOM 723 N N . GLN A 1 93 ? 1.128 -8.679 -2.462 1.00 98.31 93 GLN A N 1
ATOM 724 C CA . GLN A 1 93 ? 1.079 -7.316 -3.012 1.00 98.31 93 GLN A CA 1
ATOM 725 C C . GLN A 1 93 ? 2.324 -7.011 -3.860 1.00 98.31 93 GLN A C 1
ATOM 727 O O . GLN A 1 93 ? 3.388 -6.719 -3.311 1.00 98.31 93 GLN A O 1
ATOM 732 N N . GLN A 1 94 ? 2.179 -7.026 -5.186 1.00 98.19 94 GLN A N 1
ATOM 733 C CA . GLN A 1 94 ? 3.253 -6.796 -6.163 1.00 98.19 94 GLN A CA 1
ATOM 734 C C . GLN A 1 94 ? 2.944 -5.574 -7.029 1.00 98.19 94 GLN A C 1
ATOM 736 O O . GLN A 1 94 ? 2.698 -5.655 -8.228 1.00 98.19 94 GLN A O 1
ATOM 741 N N . ILE A 1 95 ? 2.887 -4.420 -6.369 1.00 98.38 95 ILE A N 1
ATOM 742 C CA . ILE A 1 95 ? 2.227 -3.216 -6.877 1.00 98.38 95 ILE A CA 1
ATOM 743 C C . ILE A 1 95 ? 3.209 -2.123 -7.305 1.00 98.38 95 ILE A C 1
ATOM 745 O O . ILE A 1 95 ? 2.909 -0.946 -7.131 1.00 98.38 95 ILE A O 1
ATOM 749 N N . SER A 1 96 ? 4.391 -2.444 -7.829 1.00 97.94 96 SER A N 1
ATOM 750 C CA . SER A 1 96 ? 5.306 -1.425 -8.375 1.00 97.94 96 SER A CA 1
ATOM 751 C C . SER A 1 96 ? 4.660 -0.645 -9.526 1.00 97.94 96 SER A C 1
ATOM 753 O O . SER A 1 96 ? 3.647 -1.060 -10.086 1.00 97.94 96 SER A O 1
ATOM 755 N N . THR A 1 97 ? 5.177 0.536 -9.863 1.00 97.81 97 THR A N 1
ATOM 756 C CA . THR A 1 97 ? 4.719 1.217 -11.094 1.00 97.81 97 THR A CA 1
ATOM 757 C C . THR A 1 97 ? 5.231 0.424 -12.288 1.00 97.81 97 THR A C 1
ATOM 759 O O . THR A 1 97 ? 6.405 0.070 -12.275 1.00 97.81 97 THR A O 1
ATOM 762 N N . ALA A 1 98 ? 4.405 0.160 -13.300 1.00 96.75 98 ALA A N 1
ATOM 763 C CA . ALA A 1 98 ? 4.858 -0.590 -14.470 1.00 96.75 98 ALA A CA 1
ATOM 764 C C . ALA A 1 98 ? 6.112 0.048 -15.097 1.00 96.75 98 ALA A C 1
ATOM 766 O O . ALA A 1 98 ? 6.177 1.269 -15.262 1.00 96.75 98 ALA A O 1
ATOM 767 N N . GLY A 1 99 ? 7.118 -0.777 -15.390 1.00 95.06 99 GLY A N 1
ATOM 768 C CA . GLY A 1 99 ? 8.420 -0.374 -15.913 1.00 95.06 99 GLY A CA 1
ATOM 769 C C . GLY A 1 99 ? 9.450 0.001 -14.843 1.00 95.06 99 GLY A C 1
ATOM 770 O O . GLY A 1 99 ? 10.478 0.586 -15.186 1.00 95.06 99 GLY A O 1
ATOM 771 N N . THR A 1 100 ? 9.201 -0.274 -13.553 1.00 94.56 100 THR A N 1
ATOM 772 C CA . THR A 1 100 ? 10.131 0.107 -12.466 1.00 94.56 100 THR A CA 1
ATOM 773 C C . THR A 1 100 ? 10.713 -1.065 -11.686 1.00 94.56 100 THR A C 1
ATOM 775 O O . THR A 1 100 ? 11.821 -0.938 -11.158 1.00 94.56 100 THR A O 1
ATOM 778 N N . GLU A 1 101 ? 10.021 -2.201 -11.605 1.00 92.31 101 GLU A N 1
ATOM 779 C CA . GLU A 1 101 ? 10.567 -3.432 -11.043 1.00 92.31 101 GLU A CA 1
ATOM 780 C C . GLU A 1 101 ? 11.213 -4.257 -12.158 1.00 92.31 101 GLU A C 1
ATOM 782 O O . GLU A 1 101 ? 10.555 -4.699 -13.090 1.00 92.31 101 GLU A O 1
ATOM 787 N N . ALA A 1 102 ? 12.520 -4.494 -12.056 1.00 89.81 102 ALA A N 1
ATOM 788 C CA . ALA A 1 102 ? 13.234 -5.267 -13.074 1.00 89.81 102 ALA A CA 1
ATOM 789 C C . ALA A 1 102 ? 12.847 -6.758 -13.078 1.00 89.81 102 ALA A C 1
ATOM 791 O O . ALA A 1 102 ? 12.929 -7.413 -14.106 1.00 89.81 102 ALA A O 1
ATOM 792 N N . SER A 1 103 ? 12.479 -7.305 -11.916 1.00 89.94 103 SER A N 1
ATOM 793 C CA . SER A 1 103 ? 12.072 -8.705 -11.756 1.00 89.94 103 SER A CA 1
ATOM 794 C C . SER A 1 103 ? 11.231 -8.829 -10.482 1.00 89.94 103 SER A C 1
ATOM 796 O O . SER A 1 103 ? 10.020 -8.635 -10.514 1.00 89.94 103 SER A O 1
ATOM 798 N N . GLY A 1 104 ? 11.881 -9.047 -9.338 1.00 85.88 104 GLY A N 1
ATOM 799 C CA . GLY A 1 104 ? 11.228 -9.354 -8.070 1.00 85.88 104 GLY A CA 1
ATOM 800 C C . GLY A 1 104 ? 11.325 -10.850 -7.788 1.00 85.88 104 GLY A C 1
ATOM 801 O O . GLY A 1 104 ? 10.992 -11.670 -8.624 1.00 85.88 104 GLY A O 1
ATOM 802 N N . THR A 1 105 ? 11.833 -11.213 -6.608 1.00 92.88 105 THR A N 1
ATOM 803 C CA . THR A 1 105 ? 11.926 -12.623 -6.168 1.00 92.88 105 THR A CA 1
ATOM 804 C C . THR A 1 105 ? 10.996 -12.930 -4.998 1.00 92.88 105 THR A C 1
ATOM 806 O O . THR A 1 105 ? 10.848 -14.080 -4.590 1.00 92.88 105 THR A O 1
ATOM 809 N N . GLY A 1 106 ? 10.383 -11.899 -4.408 1.00 93.69 106 GLY A N 1
ATOM 810 C CA . GLY A 1 106 ? 9.375 -12.061 -3.364 1.00 93.69 106 GLY A CA 1
ATOM 811 C C . GLY A 1 106 ? 8.088 -12.666 -3.919 1.00 93.69 106 GLY A C 1
ATOM 812 O O . GLY A 1 106 ? 7.588 -13.628 -3.348 1.00 93.69 106 GLY A O 1
ATOM 813 N N . ASN A 1 107 ? 7.602 -12.144 -5.047 1.00 93.56 107 ASN A N 1
ATOM 814 C CA . ASN A 1 107 ? 6.444 -12.657 -5.788 1.00 93.56 107 ASN A CA 1
ATOM 815 C C . ASN A 1 107 ? 6.552 -14.163 -6.080 1.00 93.56 107 ASN A C 1
ATOM 817 O O . ASN A 1 107 ? 5.637 -14.897 -5.728 1.00 93.56 107 ASN A O 1
ATOM 821 N N . MET A 1 108 ? 7.695 -14.638 -6.585 1.00 96.56 108 MET A N 1
ATOM 822 C CA . MET A 1 108 ? 7.943 -16.059 -6.854 1.00 96.56 108 MET A CA 1
ATOM 823 C C . MET A 1 108 ? 7.803 -16.908 -5.585 1.00 96.56 108 MET A C 1
ATOM 825 O O . MET A 1 108 ? 7.148 -17.946 -5.590 1.00 96.56 108 MET A O 1
ATOM 829 N N . LYS A 1 109 ? 8.378 -16.453 -4.462 1.00 97.81 109 LYS A N 1
ATOM 830 C CA . LYS A 1 109 ? 8.281 -17.172 -3.180 1.00 97.81 109 LYS A CA 1
ATOM 831 C C . LYS A 1 109 ? 6.840 -17.263 -2.690 1.00 97.81 109 LYS A C 1
ATOM 833 O O . LYS A 1 109 ? 6.441 -18.312 -2.200 1.00 97.81 109 LYS A O 1
ATOM 838 N N . PHE A 1 110 ? 6.083 -16.174 -2.805 1.00 97.94 110 PHE A N 1
ATOM 839 C CA . PHE A 1 110 ? 4.672 -16.139 -2.425 1.00 97.94 110 PHE A CA 1
ATOM 840 C C . PHE A 1 110 ? 3.828 -17.069 -3.299 1.00 97.94 110 PHE A C 1
ATOM 842 O O . PHE A 1 110 ? 3.083 -17.881 -2.760 1.00 97.94 110 PHE A O 1
ATOM 849 N N . MET A 1 111 ? 4.011 -17.011 -4.618 1.00 96.31 111 MET A N 1
ATOM 850 C CA . MET A 1 111 ? 3.316 -17.880 -5.565 1.00 96.31 111 MET A CA 1
ATOM 851 C C . MET A 1 111 ? 3.585 -19.363 -5.279 1.00 96.31 111 MET A C 1
ATOM 853 O O . MET A 1 111 ? 2.649 -20.146 -5.157 1.00 96.31 111 MET A O 1
ATOM 857 N N . LEU A 1 112 ? 4.852 -19.746 -5.082 1.00 96.94 112 LEU A N 1
ATOM 858 C CA . LEU A 1 112 ? 5.233 -21.126 -4.746 1.00 96.94 112 LEU A CA 1
ATOM 859 C C . LEU A 1 112 ? 4.649 -21.615 -3.411 1.00 96.94 112 LEU A C 1
ATOM 861 O O . LEU A 1 112 ? 4.591 -22.818 -3.176 1.00 96.94 112 LEU A O 1
ATOM 865 N N . ASN A 1 113 ? 4.228 -20.699 -2.535 1.00 98.19 113 ASN A N 1
ATOM 866 C CA . ASN A 1 113 ? 3.575 -21.011 -1.264 1.00 98.19 113 ASN A CA 1
ATOM 867 C C . ASN A 1 113 ? 2.042 -20.857 -1.322 1.00 98.19 113 ASN A C 1
ATOM 869 O O . ASN A 1 113 ? 1.394 -20.875 -0.282 1.00 98.19 113 ASN A O 1
ATOM 873 N N . GLY A 1 114 ? 1.456 -20.728 -2.518 1.00 97.19 114 GLY A N 1
ATOM 874 C CA . GLY A 1 114 ? 0.004 -20.717 -2.719 1.00 97.19 114 GLY A CA 1
ATOM 875 C C . GLY A 1 114 ? -0.675 -19.356 -2.544 1.00 97.19 114 GLY A C 1
ATOM 876 O O . GLY A 1 114 ? -1.901 -19.290 -2.588 1.00 97.19 114 GLY A O 1
ATOM 877 N N . ALA A 1 115 ? 0.085 -18.271 -2.373 1.00 98.06 115 ALA A N 1
ATOM 878 C CA . ALA A 1 115 ? -0.484 -16.929 -2.311 1.00 98.06 115 ALA A CA 1
ATOM 879 C C . ALA A 1 115 ? -0.881 -16.440 -3.712 1.00 98.06 115 ALA A C 1
ATOM 881 O O . ALA A 1 115 ? -0.072 -16.485 -4.642 1.00 98.06 115 ALA A O 1
ATOM 882 N N . LEU A 1 116 ? -2.084 -15.878 -3.847 1.00 97.69 116 LEU A N 1
ATOM 883 C CA . LEU A 1 116 ? -2.506 -15.219 -5.084 1.00 97.69 116 LEU A CA 1
ATOM 884 C C . LEU A 1 116 ? -1.808 -13.866 -5.226 1.00 97.69 116 LEU A C 1
ATOM 886 O O . LEU A 1 116 ? -1.633 -13.137 -4.250 1.00 97.69 116 LEU A O 1
ATOM 890 N N . THR A 1 117 ? -1.429 -13.493 -6.443 1.00 98.12 117 THR A N 1
ATOM 891 C CA . THR A 1 117 ? -0.776 -12.202 -6.694 1.00 98.12 117 THR A CA 1
ATOM 892 C C . THR A 1 117 ? -1.812 -11.140 -7.042 1.00 98.12 117 THR A C 1
ATOM 894 O O . THR A 1 117 ? -2.624 -11.338 -7.940 1.00 98.12 117 THR A O 1
ATOM 897 N N . ILE A 1 118 ? -1.750 -9.989 -6.365 1.00 98.31 118 ILE A N 1
ATOM 898 C CA . ILE A 1 118 ? -2.347 -8.732 -6.831 1.00 98.31 118 ILE A CA 1
ATOM 899 C C . ILE A 1 118 ? -1.227 -7.782 -7.231 1.00 98.31 118 ILE A C 1
ATOM 901 O O . ILE A 1 118 ? -0.362 -7.445 -6.416 1.00 98.31 118 ILE A O 1
ATOM 905 N N . GLY A 1 119 ? -1.216 -7.349 -8.486 1.00 97.69 119 GLY A N 1
ATOM 906 C CA . GLY A 1 119 ? -0.057 -6.636 -8.993 1.00 97.69 119 GLY A CA 1
ATOM 907 C C . GLY A 1 119 ? -0.258 -5.935 -10.318 1.00 97.69 119 GLY A C 1
ATOM 908 O O . GLY A 1 119 ? -1.257 -6.113 -11.008 1.00 97.69 119 GLY A O 1
ATOM 909 N N . THR A 1 120 ? 0.721 -5.106 -10.644 1.00 97.94 120 THR A N 1
ATOM 910 C CA . THR A 1 120 ? 0.867 -4.521 -11.974 1.00 97.94 120 THR A CA 1
ATOM 911 C C . THR A 1 120 ? 1.543 -5.498 -12.919 1.00 97.94 120 THR A C 1
ATOM 913 O O . THR A 1 120 ? 2.243 -6.420 -12.489 1.00 97.94 120 THR A O 1
ATOM 916 N N . MET A 1 121 ? 1.360 -5.259 -14.216 1.00 96.25 121 MET A N 1
ATOM 917 C CA . MET A 1 121 ? 2.081 -5.964 -15.269 1.00 96.25 121 MET A CA 1
ATOM 918 C C . MET A 1 121 ? 3.510 -5.401 -15.382 1.00 96.25 121 MET A C 1
ATOM 920 O O . MET A 1 121 ? 3.794 -4.545 -16.218 1.00 96.25 121 MET A O 1
ATOM 924 N N . ASP A 1 122 ? 4.367 -5.808 -14.444 1.00 95.62 122 ASP A N 1
ATOM 925 C CA . ASP A 1 122 ? 5.732 -5.307 -14.241 1.00 95.62 122 ASP A CA 1
ATOM 926 C C . ASP A 1 122 ? 6.662 -6.419 -13.735 1.00 95.62 122 ASP A C 1
ATOM 928 O O . ASP A 1 122 ? 6.233 -7.294 -12.975 1.00 95.62 122 ASP A O 1
ATOM 932 N N . GLY A 1 123 ? 7.941 -6.363 -1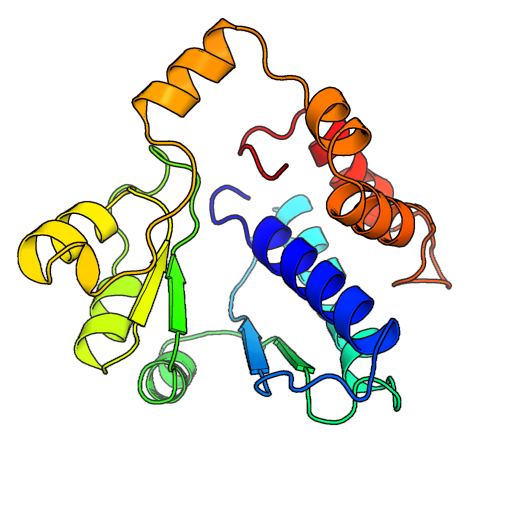4.111 1.00 94.62 123 GLY A N 1
ATOM 933 C CA . GLY A 1 123 ? 8.952 -7.341 -13.701 1.00 94.62 123 GLY A CA 1
ATOM 934 C C . GLY A 1 123 ? 8.505 -8.798 -13.881 1.00 94.62 123 GLY A C 1
ATOM 935 O O . GLY A 1 123 ? 7.870 -9.162 -14.868 1.00 94.62 123 GLY A O 1
ATOM 936 N N . ALA A 1 124 ? 8.788 -9.632 -12.880 1.00 95.38 124 ALA A N 1
ATOM 937 C CA . ALA A 1 124 ? 8.468 -11.058 -12.901 1.00 95.38 124 ALA A CA 1
ATOM 938 C C . ALA A 1 124 ? 6.968 -11.359 -12.710 1.00 95.38 124 ALA A C 1
ATOM 940 O O . ALA A 1 124 ? 6.573 -12.518 -12.763 1.00 95.38 124 ALA A O 1
ATOM 941 N N . ASN A 1 125 ? 6.102 -10.355 -12.504 1.00 94.31 125 ASN A N 1
ATOM 942 C CA . ASN A 1 125 ? 4.657 -10.607 -12.548 1.00 94.31 125 ASN A CA 1
ATOM 943 C C . ASN A 1 125 ? 4.189 -10.962 -13.966 1.00 94.31 125 ASN A C 1
ATOM 945 O O . ASN A 1 125 ? 3.203 -11.679 -14.093 1.00 94.31 125 ASN A O 1
ATOM 949 N N . VAL A 1 126 ? 4.885 -10.473 -15.001 1.00 94.25 126 VAL A N 1
ATOM 950 C CA . VAL A 1 126 ? 4.607 -10.819 -16.404 1.00 94.25 126 VAL A CA 1
ATOM 951 C C . VAL A 1 126 ? 4.843 -12.311 -16.620 1.00 94.25 126 VAL A C 1
ATOM 953 O O . VAL A 1 126 ? 3.927 -13.026 -17.005 1.00 94.25 126 VAL A O 1
ATOM 956 N N . GLU A 1 127 ? 6.030 -12.789 -16.244 1.00 95.31 127 GLU A N 1
ATOM 957 C CA . GLU A 1 127 ? 6.421 -14.203 -16.332 1.00 95.31 127 GLU A CA 1
ATOM 958 C C . GLU A 1 127 ? 5.483 -15.095 -15.503 1.00 95.31 127 GLU A C 1
ATOM 960 O O . GLU A 1 127 ? 5.047 -16.148 -15.955 1.00 95.31 127 GLU A O 1
ATOM 965 N N . ILE A 1 128 ? 5.101 -14.658 -14.296 1.00 94.25 128 ILE A N 1
ATOM 966 C CA . ILE A 1 128 ? 4.131 -15.393 -13.474 1.00 94.25 128 ILE A CA 1
ATOM 967 C C . ILE A 1 128 ? 2.764 -15.475 -14.165 1.00 94.25 128 ILE A C 1
ATOM 969 O O . ILE A 1 128 ? 2.133 -16.525 -14.104 1.00 94.25 128 ILE A O 1
ATOM 973 N N . ALA A 1 129 ? 2.284 -14.397 -14.790 1.00 94.56 129 ALA A N 1
ATOM 974 C CA . ALA A 1 129 ? 1.005 -14.413 -15.497 1.00 94.56 129 ALA A CA 1
ATOM 975 C C . ALA A 1 129 ? 1.043 -15.319 -16.738 1.00 94.56 129 ALA A C 1
ATOM 977 O O . ALA A 1 129 ? 0.063 -16.005 -17.013 1.00 94.56 129 ALA A O 1
ATOM 978 N N . GLU A 1 130 ? 2.171 -15.359 -17.452 1.00 95.31 130 GLU A N 1
ATOM 979 C CA . GLU A 1 130 ? 2.384 -16.252 -18.597 1.00 95.31 130 GLU A CA 1
ATOM 980 C C . GLU A 1 130 ? 2.369 -17.732 -18.185 1.00 95.31 130 GLU A C 1
ATOM 982 O O . GLU A 1 130 ? 1.713 -18.542 -18.836 1.00 95.31 130 GLU A O 1
ATOM 987 N N . GLU A 1 131 ? 3.033 -18.079 -17.080 1.00 95.31 131 GLU A N 1
ATOM 988 C CA . GLU A 1 131 ? 3.140 -19.465 -16.603 1.00 95.31 131 GLU A CA 1
ATOM 989 C C . GLU A 1 131 ? 1.890 -19.945 -15.850 1.00 95.31 131 GLU A C 1
ATOM 991 O O . GLU A 1 131 ? 1.478 -21.099 -15.967 1.00 95.31 131 GLU A O 1
ATOM 996 N N . ALA A 1 132 ? 1.281 -19.074 -15.043 1.00 93.88 132 ALA A N 1
ATOM 997 C CA . ALA A 1 132 ? 0.134 -19.421 -14.207 1.00 93.88 132 ALA A CA 1
ATOM 998 C C . ALA A 1 132 ? -1.216 -19.218 -14.900 1.00 93.88 132 ALA A C 1
ATOM 1000 O O . ALA A 1 132 ? -2.219 -19.709 -14.387 1.00 93.88 132 ALA A O 1
ATOM 1001 N N . GLY A 1 133 ? -1.260 -18.474 -16.007 1.00 95.50 133 GLY A N 1
ATOM 1002 C CA . GLY A 1 133 ? -2.490 -17.928 -16.579 1.00 95.50 133 GLY A CA 1
ATOM 1003 C C . GLY A 1 133 ? -2.924 -16.642 -15.868 1.00 95.50 133 GLY A C 1
ATOM 1004 O O . GLY A 1 133 ? -3.022 -16.588 -14.638 1.00 95.50 133 GLY A O 1
ATOM 1005 N N . GLU A 1 134 ? -3.204 -15.588 -16.641 1.00 93.56 134 GLU A N 1
ATOM 1006 C CA . GLU A 1 134 ? -3.615 -14.275 -16.121 1.00 93.56 134 GLU A CA 1
ATOM 1007 C C . GLU A 1 134 ? -4.910 -14.362 -15.292 1.00 93.56 134 GLU A C 1
ATOM 1009 O O . GLU A 1 134 ? -5.083 -13.613 -14.332 1.00 93.56 134 GLU A O 1
ATOM 1014 N N . GLU A 1 135 ? -5.786 -15.326 -15.586 1.00 95.56 135 GLU A N 1
ATOM 1015 C CA . GLU A 1 135 ? -7.019 -15.598 -14.843 1.00 95.56 135 GLU A CA 1
ATOM 1016 C C . GLU A 1 135 ? -6.793 -16.047 -13.390 1.00 95.56 135 GLU A C 1
ATOM 1018 O O . GLU A 1 135 ? -7.705 -15.942 -12.566 1.00 95.56 135 GLU A O 1
ATOM 1023 N N . ASN A 1 136 ? -5.586 -16.517 -13.061 1.00 96.31 136 ASN A N 1
ATOM 1024 C CA . ASN A 1 136 ? -5.199 -16.934 -11.713 1.00 96.31 136 ASN A CA 1
ATOM 1025 C C . ASN A 1 136 ? -4.515 -15.803 -10.920 1.00 96.31 136 ASN A C 1
ATOM 1027 O O . ASN A 1 136 ? -4.040 -16.017 -9.801 1.00 96.31 136 ASN A O 1
ATOM 1031 N N . LEU A 1 137 ? -4.462 -14.590 -11.483 1.00 96.62 137 LEU A N 1
ATOM 1032 C CA . LEU A 1 137 ? -3.896 -13.396 -10.866 1.00 96.62 137 LEU A CA 1
ATOM 1033 C C . LEU A 1 137 ? -4.910 -12.247 -10.813 1.00 96.62 137 LEU A C 1
ATOM 1035 O O . LEU A 1 137 ? -5.831 -12.133 -11.615 1.00 96.62 137 LEU A O 1
ATOM 1039 N N . PHE A 1 138 ? -4.691 -11.320 -9.882 1.00 97.94 138 PHE A N 1
ATOM 1040 C CA . PHE A 1 138 ? -5.397 -10.042 -9.831 1.00 97.94 138 PHE A CA 1
ATOM 1041 C C . PHE A 1 138 ? -4.518 -8.941 -10.434 1.00 97.94 138 PHE A C 1
ATOM 1043 O O . PHE A 1 138 ? -3.912 -8.137 -9.718 1.00 97.94 138 PHE A O 1
ATOM 1050 N N . ILE A 1 139 ? -4.427 -8.918 -11.762 1.00 97.12 139 ILE A N 1
ATOM 1051 C CA . ILE A 1 139 ? -3.699 -7.874 -12.485 1.00 97.12 139 ILE A CA 1
ATOM 1052 C C . ILE A 1 139 ? -4.503 -6.570 -12.497 1.00 97.12 139 ILE A C 1
ATOM 1054 O O . ILE A 1 139 ? -5.712 -6.566 -12.730 1.00 97.12 139 ILE A O 1
ATOM 1058 N N . PHE A 1 140 ? -3.835 -5.441 -12.250 1.00 97.88 140 PHE A N 1
ATOM 1059 C CA . PHE A 1 140 ? -4.457 -4.119 -12.324 1.00 97.88 140 PHE A CA 1
ATOM 1060 C C . PHE A 1 140 ? -3.483 -3.018 -12.753 1.00 97.88 140 PHE A C 1
ATOM 1062 O O . PHE A 1 140 ? -2.262 -3.168 -12.718 1.00 97.88 140 PHE A O 1
ATOM 1069 N N . GLY A 1 141 ? -4.055 -1.850 -13.048 1.00 97.00 141 GLY A N 1
ATOM 1070 C CA . GLY A 1 141 ? -3.311 -0.622 -13.299 1.00 97.00 141 GLY A CA 1
ATOM 1071 C C . GLY A 1 141 ? -2.848 -0.478 -14.745 1.00 97.00 141 GLY A C 1
ATOM 1072 O O . GLY A 1 141 ? -3.225 -1.244 -15.624 1.00 97.00 141 GLY A O 1
ATOM 1073 N N . MET A 1 142 ? -2.057 0.567 -14.969 1.00 97.44 142 MET A N 1
ATOM 1074 C CA . MET A 1 142 ? -1.467 0.884 -16.267 1.00 97.44 142 MET A CA 1
ATOM 1075 C C . MET A 1 142 ? -0.372 -0.113 -16.642 1.00 97.44 142 MET A C 1
ATOM 1077 O O . MET A 1 142 ? 0.393 -0.543 -15.772 1.00 97.44 142 MET A O 1
ATOM 1081 N N . ARG A 1 143 ? -0.265 -0.415 -17.938 1.00 97.00 143 ARG A N 1
ATOM 1082 C CA . ARG A 1 143 ? 0.901 -1.091 -18.515 1.00 97.00 143 ARG A CA 1
ATOM 1083 C C . ARG A 1 143 ? 2.029 -0.085 -18.764 1.00 97.00 143 ARG A C 1
ATOM 1085 O O . ARG A 1 143 ? 1.857 1.123 -18.588 1.00 97.00 143 ARG A O 1
ATOM 1092 N N . VAL A 1 144 ? 3.210 -0.575 -19.137 1.00 96.62 144 VAL A N 1
ATOM 1093 C CA . VAL A 1 144 ? 4.407 0.265 -19.336 1.00 96.62 144 VAL A CA 1
ATOM 1094 C C . VAL A 1 144 ? 4.157 1.339 -20.399 1.00 96.62 144 VAL A C 1
ATOM 1096 O O . VAL A 1 144 ? 4.569 2.491 -20.243 1.00 96.62 144 VAL A O 1
ATOM 1099 N N . GLU A 1 145 ? 3.439 0.980 -21.460 1.00 97.12 145 GLU A N 1
ATOM 1100 C CA . GLU A 1 145 ? 3.138 1.860 -22.588 1.00 97.12 145 GLU A CA 1
ATOM 1101 C C . GLU A 1 145 ? 2.163 2.966 -22.170 1.00 97.12 145 GLU A C 1
ATOM 1103 O O . GLU A 1 145 ? 2.360 4.126 -22.535 1.00 97.12 145 GLU A O 1
ATOM 1108 N N . ASP A 1 146 ? 1.172 2.626 -21.341 1.00 97.38 146 ASP A N 1
ATOM 1109 C CA . ASP A 1 146 ? 0.199 3.570 -20.785 1.00 97.38 146 ASP A CA 1
ATOM 1110 C C . ASP A 1 146 ? 0.877 4.592 -19.862 1.00 97.38 146 ASP A C 1
ATOM 1112 O O . ASP A 1 146 ? 0.585 5.785 -19.932 1.00 97.38 146 ASP A O 1
ATOM 1116 N N . VAL A 1 147 ? 1.826 4.147 -19.023 1.00 97.19 147 VAL A N 1
ATOM 1117 C CA . VAL A 1 147 ? 2.615 5.046 -18.160 1.00 97.19 147 VAL A CA 1
ATOM 1118 C C . VAL A 1 147 ? 3.402 6.039 -19.016 1.00 97.19 147 VAL A C 1
ATOM 1120 O O . VAL A 1 147 ? 3.381 7.241 -18.746 1.00 97.19 147 VAL A O 1
ATOM 1123 N N . ALA A 1 148 ? 4.063 5.555 -20.071 1.00 96.50 148 ALA A N 1
ATOM 1124 C CA . ALA A 1 148 ? 4.833 6.399 -20.979 1.00 96.50 148 ALA A CA 1
ATOM 1125 C C . ALA A 1 148 ? 3.948 7.372 -21.778 1.00 96.50 148 ALA A C 1
ATOM 1127 O O . ALA A 1 148 ? 4.360 8.505 -22.038 1.00 96.50 148 ALA A O 1
ATOM 1128 N N . ALA A 1 149 ? 2.745 6.950 -22.175 1.00 97.62 149 ALA A N 1
ATOM 1129 C CA . ALA A 1 149 ? 1.770 7.805 -22.843 1.00 97.62 149 ALA A CA 1
ATOM 1130 C C . ALA A 1 149 ? 1.268 8.914 -21.907 1.00 97.62 149 ALA A C 1
ATOM 1132 O O . ALA A 1 149 ? 1.329 10.089 -22.266 1.00 97.62 149 ALA A O 1
ATOM 1133 N N . LEU A 1 150 ? 0.881 8.564 -20.678 1.00 96.75 150 LEU A N 1
ATOM 1134 C CA . LEU A 1 150 ? 0.402 9.518 -19.677 1.00 96.75 150 LEU A CA 1
ATOM 1135 C C . LEU A 1 150 ? 1.472 10.553 -19.297 1.00 96.75 150 LEU A C 1
ATOM 1137 O O . LEU A 1 150 ? 1.167 11.731 -19.104 1.00 96.75 150 LEU A O 1
ATOM 1141 N N . ASP A 1 151 ? 2.739 10.138 -19.235 1.00 94.69 151 ASP A N 1
ATOM 1142 C CA . ASP A 1 151 ? 3.855 11.058 -19.006 1.00 94.69 151 ASP A CA 1
ATOM 1143 C C . ASP A 1 151 ? 4.032 12.062 -20.152 1.00 94.69 151 ASP A C 1
ATOM 1145 O O . ASP A 1 151 ? 4.307 13.236 -19.898 1.00 94.69 151 ASP A O 1
ATOM 1149 N N . LYS A 1 152 ? 3.823 11.639 -21.405 1.00 96.56 152 LYS A N 1
ATOM 1150 C CA . LYS A 1 152 ? 3.864 12.535 -22.574 1.00 96.56 152 LYS A CA 1
ATOM 1151 C C . LYS A 1 152 ? 2.683 13.503 -22.615 1.00 96.56 152 LYS A C 1
ATOM 1153 O O . LYS A 1 152 ? 2.859 14.641 -23.038 1.00 96.56 152 LYS A O 1
ATOM 1158 N N . GLU A 1 153 ? 1.501 13.065 -22.188 1.00 96.44 153 GLU A N 1
ATOM 1159 C CA . GLU A 1 153 ? 0.295 13.902 -22.132 1.00 96.44 153 GLU A CA 1
ATOM 1160 C C . GLU A 1 153 ? 0.356 14.981 -21.040 1.00 96.44 153 GLU A C 1
ATOM 1162 O O . GLU A 1 153 ? -0.342 15.993 -21.128 1.00 96.44 153 GLU A O 1
ATOM 1167 N N . GLY A 1 154 ? 1.198 14.788 -20.023 1.00 94.69 154 GLY A N 1
ATOM 1168 C CA . GLY A 1 154 ? 1.296 15.682 -18.873 1.00 94.69 154 GLY A CA 1
ATOM 1169 C C . GLY A 1 154 ? 0.355 15.253 -17.751 1.00 94.69 154 GLY A C 1
ATOM 1170 O O . GLY A 1 154 ? -0.741 15.796 -17.576 1.00 94.69 154 GLY A O 1
ATOM 1171 N N . TYR A 1 155 ? 0.815 14.277 -16.969 1.00 96.44 155 TYR A N 1
ATOM 1172 C CA . TYR A 1 155 ? 0.132 13.788 -15.777 1.00 96.44 155 TYR A CA 1
ATOM 1173 C C . TYR A 1 155 ? -0.178 14.912 -14.770 1.00 96.44 155 TYR A C 1
ATOM 1175 O O . TYR A 1 155 ? 0.687 15.715 -14.424 1.00 96.44 155 TYR A O 1
ATOM 1183 N N . ASP A 1 156 ? -1.414 14.929 -14.262 1.00 96.38 156 ASP A N 1
ATOM 1184 C CA . ASP A 1 156 ? -1.872 15.864 -13.230 1.00 96.38 156 ASP A CA 1
ATOM 1185 C C . ASP A 1 156 ? -2.656 15.117 -12.143 1.00 96.38 156 ASP A C 1
ATOM 1187 O O . ASP A 1 156 ? -3.843 14.808 -12.302 1.00 96.38 156 ASP A O 1
ATOM 1191 N N . ALA A 1 157 ? -1.994 14.870 -11.011 1.00 97.25 157 ALA A N 1
ATOM 1192 C CA . ALA A 1 157 ? -2.561 14.201 -9.843 1.00 97.25 157 ALA A CA 1
ATOM 1193 C C . ALA A 1 157 ? -3.839 14.889 -9.323 1.00 97.25 157 ALA A C 1
ATOM 1195 O O . ALA A 1 157 ? -4.757 14.226 -8.828 1.00 97.25 157 ALA A O 1
ATOM 1196 N N . MET A 1 158 ? -3.971 16.213 -9.480 1.00 97.44 158 MET A N 1
ATOM 1197 C CA . MET A 1 158 ? -5.159 16.934 -9.015 1.00 97.44 158 MET A CA 1
ATOM 1198 C C . MET A 1 158 ? -6.421 16.544 -9.785 1.00 97.44 158 MET A C 1
ATOM 1200 O O . MET A 1 158 ? -7.514 16.620 -9.213 1.00 97.44 158 MET A O 1
ATOM 1204 N N . LYS A 1 159 ? -6.309 16.098 -11.045 1.00 97.19 159 LYS A N 1
ATOM 1205 C CA . LYS A 1 159 ? -7.458 15.580 -11.808 1.00 97.19 159 LYS A CA 1
ATOM 1206 C C . LYS A 1 159 ? -8.026 14.325 -11.150 1.00 97.19 159 LYS A C 1
ATOM 1208 O O . LYS A 1 159 ? -9.238 14.234 -10.966 1.00 97.19 159 LYS A O 1
ATOM 1213 N N . TYR A 1 160 ? -7.160 13.399 -10.742 1.00 97.69 160 TYR A N 1
ATOM 1214 C CA . TYR A 1 160 ? -7.544 12.146 -10.090 1.00 97.69 160 TYR A CA 1
ATOM 1215 C C . TYR A 1 160 ? -8.126 12.400 -8.700 1.00 97.69 160 TYR A C 1
ATOM 1217 O O . TYR A 1 160 ? -9.234 11.946 -8.406 1.00 97.69 160 TYR A O 1
ATOM 1225 N N . TYR A 1 161 ? -7.452 13.226 -7.892 1.00 98.12 161 TYR A N 1
ATOM 1226 C CA . TYR A 1 161 ? -7.943 13.636 -6.574 1.00 98.12 161 TYR A CA 1
ATOM 1227 C C . TYR A 1 161 ? -9.332 14.289 -6.639 1.00 98.12 161 TYR A C 1
ATOM 1229 O O . TYR A 1 161 ? -10.196 13.973 -5.828 1.00 98.12 161 TYR A O 1
ATOM 1237 N N . LYS A 1 162 ? -9.592 15.172 -7.615 1.00 97.69 162 LYS A N 1
ATOM 1238 C CA . LYS A 1 162 ? -10.910 15.818 -7.763 1.00 97.69 162 LYS A CA 1
ATOM 1239 C C . LYS A 1 162 ? -11.989 14.868 -8.290 1.00 97.69 162 LYS A C 1
ATOM 1241 O O . LYS A 1 162 ? -13.156 15.043 -7.952 1.00 97.69 162 LYS A O 1
ATOM 1246 N N . LYS A 1 163 ? -11.618 13.897 -9.131 1.00 98.06 163 LYS A N 1
ATOM 1247 C CA . LYS A 1 163 ? -12.555 12.980 -9.798 1.00 98.06 163 LYS A CA 1
ATOM 1248 C C . LYS A 1 163 ? -12.987 11.811 -8.913 1.00 98.06 163 LYS A C 1
ATOM 1250 O O . LYS A 1 163 ? -14.108 11.338 -9.070 1.00 98.06 163 LYS A O 1
ATOM 1255 N N . ASN A 1 164 ? -12.120 11.328 -8.022 1.00 98.25 164 ASN A N 1
ATOM 1256 C CA . ASN A 1 164 ? -12.378 10.152 -7.192 1.00 98.25 164 ASN A CA 1
ATOM 1257 C C . ASN A 1 164 ? -12.724 10.558 -5.740 1.00 98.25 164 ASN A C 1
ATOM 1259 O O . ASN A 1 164 ? -11.827 10.946 -4.989 1.00 98.25 164 ASN A O 1
ATOM 1263 N N . PRO A 1 165 ? -13.996 10.432 -5.305 1.00 98.19 165 PRO A N 1
ATOM 1264 C CA . PRO A 1 165 ? -14.414 10.833 -3.961 1.00 98.19 165 PRO A CA 1
ATOM 1265 C C . PRO A 1 165 ? -13.748 10.042 -2.830 1.00 98.19 165 PRO A C 1
ATOM 1267 O O . PRO A 1 165 ? -13.498 10.603 -1.765 1.00 98.19 165 PRO A O 1
ATOM 1270 N N . GLU A 1 166 ? -13.448 8.756 -3.041 1.00 97.94 166 GLU A N 1
ATOM 1271 C CA . GLU A 1 166 ? -12.773 7.941 -2.026 1.00 97.94 166 GLU A CA 1
ATOM 1272 C C . GLU A 1 166 ? -11.315 8.365 -1.866 1.00 97.94 166 GLU A C 1
ATOM 1274 O O . GLU A 1 166 ? -10.860 8.571 -0.741 1.00 97.94 166 GLU A O 1
ATOM 1279 N N . LEU A 1 167 ? -10.606 8.577 -2.980 1.00 98.62 167 LEU A N 1
ATOM 1280 C CA . LEU A 1 167 ? -9.248 9.122 -2.954 1.00 98.62 167 LEU A CA 1
ATOM 1281 C C . LEU A 1 167 ? -9.227 10.497 -2.279 1.00 98.62 167 LEU A C 1
ATOM 1283 O O . LEU A 1 167 ? -8.375 10.749 -1.428 1.00 98.62 167 LEU A O 1
ATOM 1287 N N . LYS A 1 168 ? -10.188 11.367 -2.614 1.00 98.62 168 LYS A N 1
ATOM 1288 C CA . LYS A 1 168 ? -10.324 12.674 -1.974 1.00 98.62 168 LYS A CA 1
ATOM 1289 C C . LYS A 1 168 ? -10.474 12.549 -0.462 1.00 98.62 168 LYS A C 1
ATOM 1291 O O . LYS A 1 168 ? -9.719 13.185 0.263 1.00 98.62 168 LYS A O 1
ATOM 1296 N N . GLN A 1 169 ? -11.393 11.707 0.011 1.00 98.75 169 GLN A N 1
ATOM 1297 C CA . GLN A 1 169 ? -11.603 11.490 1.442 1.00 98.75 169 GLN A CA 1
ATOM 1298 C C . GLN A 1 169 ? -10.329 10.993 2.139 1.00 98.75 169 GLN A C 1
ATOM 1300 O O . GLN A 1 169 ? -9.972 11.505 3.198 1.00 98.75 169 GLN A O 1
ATOM 1305 N N . VAL A 1 170 ? -9.642 10.012 1.545 1.00 98.75 170 VAL A N 1
ATOM 1306 C CA . VAL A 1 170 ? -8.386 9.465 2.078 1.00 98.75 170 VAL A CA 1
ATOM 1307 C C . VAL A 1 170 ? -7.334 10.565 2.207 1.00 98.75 170 VAL A C 1
ATOM 1309 O O . VAL A 1 170 ? -6.733 10.731 3.269 1.00 98.75 170 VAL A O 1
ATOM 1312 N N . MET A 1 171 ? -7.116 11.327 1.137 1.00 98.69 171 MET A N 1
ATOM 1313 C CA . MET A 1 171 ? -6.110 12.382 1.125 1.00 98.69 171 MET A CA 1
ATOM 1314 C C . MET A 1 171 ? -6.464 13.513 2.091 1.00 98.69 171 MET A C 1
ATOM 1316 O O . MET A 1 171 ? -5.583 13.948 2.826 1.00 98.69 171 MET A O 1
ATOM 1320 N N . ASP A 1 172 ? -7.739 13.907 2.171 1.00 98.56 172 ASP A N 1
ATOM 1321 C CA . ASP A 1 172 ? -8.227 14.922 3.111 1.00 98.56 172 ASP A CA 1
ATOM 1322 C C . ASP A 1 172 ? -7.993 14.504 4.572 1.00 98.56 172 ASP A C 1
ATOM 1324 O O . ASP A 1 172 ? -7.609 15.333 5.397 1.00 98.56 172 ASP A O 1
ATOM 1328 N N . GLN A 1 173 ? -8.164 13.219 4.908 1.00 98.56 173 GLN A N 1
ATOM 1329 C CA . GLN A 1 173 ? -7.857 12.697 6.246 1.00 98.56 173 GLN A CA 1
ATOM 1330 C C . GLN A 1 173 ? -6.360 12.768 6.565 1.00 98.56 173 GLN A C 1
ATOM 1332 O O . GLN A 1 173 ? -5.987 13.125 7.684 1.00 98.56 173 GLN A O 1
ATOM 1337 N N . ILE A 1 174 ? -5.495 12.441 5.599 1.00 98.56 174 ILE A N 1
ATOM 1338 C CA . ILE A 1 174 ? -4.042 12.516 5.792 1.00 98.56 174 ILE A CA 1
ATOM 1339 C C . ILE A 1 174 ? -3.609 13.976 5.960 1.00 98.56 174 ILE A C 1
ATOM 1341 O O . ILE A 1 174 ? -2.902 14.285 6.916 1.00 98.56 174 ILE A O 1
ATOM 1345 N N . THR A 1 175 ? -4.054 14.875 5.076 1.00 97.62 175 THR A N 1
ATOM 1346 C CA . THR A 1 175 ? -3.710 16.306 5.140 1.00 97.62 175 THR A CA 1
ATOM 1347 C C . THR A 1 175 ? -4.329 17.006 6.342 1.00 97.62 175 THR A C 1
ATOM 1349 O O . THR A 1 175 ? -3.741 17.936 6.874 1.00 97.62 175 THR A O 1
ATOM 1352 N N . GLY A 1 176 ? -5.508 16.566 6.785 1.00 97.12 176 GLY A N 1
ATOM 1353 C CA . GLY A 1 176 ? -6.208 17.119 7.944 1.00 97.12 176 GLY A CA 1
ATOM 1354 C C . GLY A 1 176 ? -5.677 16.621 9.290 1.00 97.12 176 GLY A C 1
ATOM 1355 O O . GLY A 1 176 ? -6.268 16.930 10.321 1.00 97.12 176 GLY A O 1
ATOM 1356 N N . GLY A 1 177 ? -4.607 15.818 9.307 1.00 97.38 177 GLY A N 1
ATOM 1357 C CA . GLY A 1 177 ? -3.991 15.332 10.542 1.00 97.38 177 GLY A CA 1
ATOM 1358 C C . GLY A 1 177 ? -4.766 14.228 11.264 1.00 97.38 177 GLY A C 1
ATOM 1359 O O . GLY A 1 177 ? -4.438 13.916 12.406 1.00 97.38 177 GLY A O 1
ATOM 1360 N N . PHE A 1 178 ? -5.756 13.592 10.626 1.00 98.12 178 PHE A N 1
ATOM 1361 C CA . PHE A 1 178 ? -6.605 12.571 11.260 1.00 98.12 178 PHE A CA 1
ATOM 1362 C C . PHE A 1 178 ? -5.790 11.418 11.876 1.00 98.12 178 PHE A C 1
ATOM 1364 O O . PHE A 1 178 ? -6.101 10.938 12.963 1.00 98.12 178 PHE A O 1
ATOM 1371 N N . PHE A 1 179 ? -4.704 11.007 11.212 1.00 97.88 179 PHE A N 1
ATOM 1372 C CA . PHE A 1 179 ? -3.826 9.919 11.665 1.00 97.88 179 PHE A CA 1
ATOM 1373 C C . PHE A 1 179 ? -2.677 10.373 12.583 1.00 97.88 179 PHE A C 1
ATOM 1375 O O . PHE A 1 179 ? -1.924 9.539 13.090 1.00 97.88 179 PHE A O 1
ATOM 1382 N N . CYS A 1 180 ? -2.511 11.680 12.799 1.00 95.81 180 CYS A N 1
ATOM 1383 C CA . CYS A 1 180 ? -1.569 12.226 13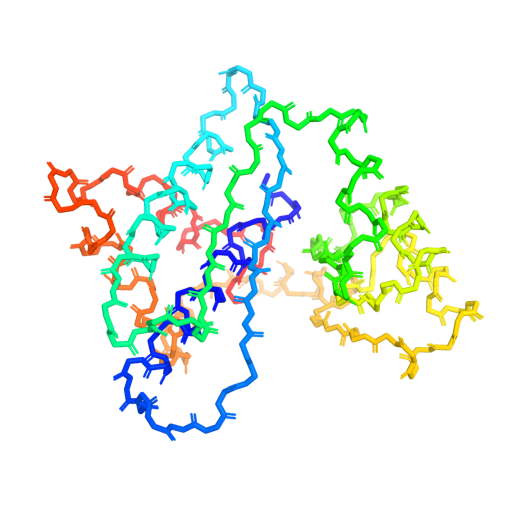.777 1.00 95.81 180 CYS A CA 1
ATOM 1384 C C . CYS A 1 180 ? -2.063 13.582 14.321 1.00 95.81 180 CYS A C 1
ATOM 1386 O O . CYS A 1 180 ? -1.490 14.620 13.993 1.00 95.81 180 CYS A O 1
ATOM 1388 N N . PRO A 1 181 ? -3.103 13.600 15.178 1.00 94.44 181 PRO A N 1
ATOM 1389 C CA . PRO A 1 181 ? -3.703 14.850 15.654 1.00 94.44 181 PRO A CA 1
ATOM 1390 C C . PRO A 1 181 ? -2.740 15.751 16.438 1.00 94.44 181 PRO A C 1
ATOM 1392 O O . PRO A 1 181 ? -2.919 16.962 16.479 1.00 94.44 181 PRO A O 1
ATOM 1395 N N . GLN A 1 182 ? -1.706 15.171 17.057 1.00 96.12 182 GLN A N 1
ATOM 1396 C CA . GLN A 1 182 ? -0.696 15.910 17.823 1.00 96.12 182 GLN A CA 1
ATOM 1397 C C . GLN A 1 182 ? 0.299 16.655 16.922 1.00 96.12 182 GLN A C 1
ATOM 1399 O O . GLN A 1 182 ? 0.969 17.575 17.381 1.00 96.12 182 GLN A O 1
ATOM 1404 N N . ASN A 1 183 ? 0.418 16.251 15.654 1.00 95.75 183 ASN A N 1
ATOM 1405 C CA . ASN A 1 183 ? 1.232 16.930 14.653 1.00 95.75 183 ASN A CA 1
ATOM 1406 C C . ASN A 1 183 ? 0.550 16.831 13.272 1.00 95.75 183 ASN A C 1
ATOM 1408 O O . ASN A 1 183 ? 0.956 16.008 12.446 1.00 95.75 183 ASN A O 1
ATOM 1412 N N . PRO A 1 184 ? -0.494 17.645 13.017 1.00 95.19 184 PRO A N 1
ATOM 1413 C CA . PRO A 1 184 ? -1.299 17.549 11.797 1.00 95.19 184 PRO A CA 1
ATOM 1414 C C . PRO A 1 184 ? -0.496 17.725 10.502 1.00 95.19 184 PRO A C 1
ATOM 1416 O O . PRO A 1 184 ? -0.795 17.095 9.492 1.00 95.19 184 PRO A O 1
ATOM 1419 N N . GLU A 1 185 ? 0.577 18.517 10.549 1.00 96.44 185 GLU A N 1
ATOM 1420 C CA . GLU A 1 185 ? 1.437 18.807 9.397 1.00 96.44 185 GLU A CA 1
ATOM 1421 C C . GLU A 1 185 ? 2.521 17.737 9.165 1.00 96.44 185 GLU A C 1
ATOM 1423 O O . GLU A 1 185 ? 3.298 17.848 8.217 1.00 96.44 185 GLU A O 1
ATOM 1428 N N . LEU A 1 186 ? 2.586 16.678 9.987 1.00 97.44 186 LEU A N 1
ATOM 1429 C CA . LEU A 1 186 ? 3.639 15.654 9.922 1.00 97.44 186 LEU A CA 1
ATOM 1430 C C . LEU A 1 186 ? 3.789 15.026 8.526 1.00 97.44 186 LEU A C 1
ATOM 1432 O O . LEU A 1 186 ? 4.896 14.687 8.117 1.00 97.44 186 LEU A O 1
ATOM 1436 N N . PHE A 1 187 ? 2.685 14.859 7.794 1.00 98.19 187 PHE A N 1
ATOM 1437 C CA . PHE A 1 187 ? 2.668 14.225 6.470 1.00 98.19 187 PHE A CA 1
ATOM 1438 C C . PHE A 1 187 ? 2.602 15.229 5.312 1.00 98.19 187 PHE A C 1
ATOM 1440 O O . PHE A 1 187 ? 2.341 14.838 4.170 1.00 98.19 187 PHE A O 1
ATOM 1447 N N . LYS A 1 188 ? 2.849 16.519 5.570 1.00 97.31 188 LYS A N 1
ATOM 1448 C CA . LYS A 1 188 ? 2.776 17.578 4.557 1.00 97.31 188 LYS A CA 1
ATOM 1449 C C . LYS A 1 188 ? 3.712 17.328 3.376 1.00 97.31 188 LYS A C 1
ATOM 1451 O O . LYS A 1 188 ? 3.291 17.448 2.233 1.00 97.31 188 LYS A O 1
ATOM 1456 N N . ASP A 1 189 ? 4.952 16.922 3.627 1.00 96.69 189 ASP A N 1
ATOM 1457 C CA . ASP A 1 189 ? 5.918 16.672 2.549 1.00 96.69 189 ASP A CA 1
ATOM 1458 C C . ASP A 1 189 ? 5.517 15.473 1.684 1.00 96.69 189 ASP A C 1
ATOM 1460 O O . ASP A 1 189 ? 5.618 15.525 0.459 1.00 96.69 189 ASP A O 1
ATOM 1464 N N . LEU A 1 190 ? 4.989 14.416 2.309 1.00 97.69 190 LEU A N 1
ATOM 1465 C CA . LEU A 1 190 ? 4.486 13.234 1.609 1.00 97.69 190 LEU A CA 1
ATOM 1466 C C . LEU A 1 190 ? 3.268 13.579 0.745 1.00 97.69 190 LEU A C 1
ATOM 1468 O O . LEU A 1 190 ? 3.218 13.211 -0.426 1.00 97.69 190 LEU A O 1
ATOM 1472 N N . THR A 1 191 ? 2.299 14.308 1.296 1.00 97.88 191 THR A N 1
ATOM 1473 C CA . THR A 1 191 ? 1.092 14.710 0.557 1.00 97.88 191 THR A CA 1
ATOM 1474 C C . THR A 1 191 ? 1.414 15.712 -0.550 1.00 97.88 191 THR A C 1
ATOM 1476 O O . THR A 1 191 ? 0.923 15.556 -1.663 1.00 97.88 191 THR A O 1
ATOM 1479 N N . ASN A 1 192 ? 2.310 16.672 -0.308 1.00 97.44 192 ASN A N 1
ATOM 1480 C CA . ASN A 1 192 ? 2.819 17.579 -1.339 1.00 97.44 192 ASN A CA 1
ATOM 1481 C C . ASN A 1 192 ? 3.514 16.826 -2.472 1.00 97.44 192 ASN A C 1
ATOM 1483 O O . ASN A 1 192 ? 3.301 17.165 -3.634 1.00 97.44 192 ASN A O 1
ATOM 1487 N N . MET A 1 193 ? 4.326 15.813 -2.153 1.00 97.00 193 MET A N 1
ATOM 1488 C CA . MET A 1 193 ? 4.957 14.969 -3.166 1.00 97.00 193 MET A CA 1
ATOM 1489 C C . MET A 1 193 ? 3.897 14.291 -4.042 1.00 97.00 193 MET A C 1
ATOM 1491 O O . MET A 1 193 ? 4.024 14.333 -5.264 1.00 97.00 193 MET A O 1
ATOM 1495 N N . LEU A 1 194 ? 2.820 13.764 -3.453 1.00 98.06 194 LEU A N 1
ATOM 1496 C CA . LEU A 1 194 ? 1.732 13.139 -4.211 1.00 98.06 194 LEU A CA 1
ATOM 1497 C C . LEU A 1 194 ? 0.927 14.149 -5.048 1.00 98.06 194 LEU A C 1
ATOM 1499 O O . LEU A 1 194 ? 0.620 13.901 -6.204 1.00 98.06 194 LEU A O 1
ATOM 1503 N N . PHE A 1 195 ? 0.610 15.325 -4.514 1.00 97.81 195 PHE A N 1
ATOM 1504 C CA . PHE A 1 195 ? -0.177 16.302 -5.271 1.00 97.81 195 PHE A CA 1
ATOM 1505 C C . PHE A 1 195 ? 0.602 16.992 -6.390 1.00 97.81 195 PHE A C 1
ATOM 1507 O O . PHE A 1 195 ? 0.010 17.368 -7.398 1.00 97.81 195 PHE A O 1
ATOM 1514 N N . LYS A 1 196 ? 1.909 17.210 -6.204 1.00 95.12 196 LYS A N 1
ATOM 1515 C CA . LYS A 1 196 ? 2.723 18.012 -7.130 1.00 95.12 196 LYS A CA 1
ATOM 1516 C C . LYS A 1 196 ? 3.543 17.182 -8.103 1.00 95.12 196 LYS A C 1
ATOM 1518 O O . LYS A 1 196 ? 3.841 17.664 -9.190 1.00 95.12 196 LYS A O 1
ATOM 1523 N N . HIS A 1 197 ? 3.976 15.994 -7.691 1.00 94.62 197 HIS A N 1
ATOM 1524 C CA . HIS A 1 197 ? 4.939 15.210 -8.456 1.00 94.62 197 HIS A CA 1
ATOM 1525 C C . HIS A 1 197 ? 4.404 13.836 -8.821 1.00 94.62 197 HIS A C 1
ATOM 1527 O O . HIS A 1 197 ? 4.558 13.452 -9.974 1.00 94.62 197 HIS A O 1
ATOM 1533 N N . ASP A 1 198 ? 3.863 13.103 -7.839 1.00 96.69 198 ASP A N 1
ATOM 1534 C CA . ASP A 1 198 ? 3.400 11.710 -7.923 1.00 96.69 198 ASP A CA 1
ATOM 1535 C C . ASP A 1 198 ? 4.027 10.919 -9.078 1.00 96.69 198 ASP A C 1
ATOM 1537 O O . ASP A 1 198 ? 3.386 10.406 -9.996 1.00 96.69 198 ASP A O 1
ATOM 1541 N N . ARG A 1 199 ? 5.360 10.843 -9.018 1.00 95.81 199 ARG A N 1
ATOM 1542 C CA . ARG A 1 199 ? 6.199 10.270 -10.074 1.00 95.81 199 ARG A CA 1
ATOM 1543 C C . ARG A 1 199 ? 5.806 8.829 -10.412 1.00 95.81 199 ARG A C 1
ATOM 1545 O O . ARG A 1 199 ? 6.064 8.365 -11.520 1.00 95.81 199 ARG A O 1
ATOM 1552 N N . PHE A 1 200 ? 5.205 8.142 -9.446 1.00 97.69 200 PHE A N 1
ATOM 1553 C CA . PHE A 1 200 ? 4.864 6.728 -9.479 1.00 97.69 200 PHE A CA 1
ATOM 1554 C C . PHE A 1 200 ? 3.361 6.473 -9.657 1.00 97.69 200 PHE A C 1
ATOM 1556 O O . PHE A 1 200 ? 2.929 5.341 -9.461 1.00 97.69 200 PHE A O 1
ATOM 1563 N N . LYS A 1 201 ? 2.576 7.490 -10.046 1.00 97.75 201 LYS A N 1
ATOM 1564 C CA . LYS A 1 201 ? 1.165 7.355 -10.451 1.00 97.75 201 LYS A CA 1
ATOM 1565 C C . LYS A 1 201 ? 0.383 6.555 -9.406 1.00 97.75 201 LYS A C 1
ATOM 1567 O O . LYS A 1 201 ? -0.083 5.437 -9.640 1.00 97.75 201 LYS A O 1
ATOM 1572 N N . VAL A 1 202 ? 0.409 7.077 -8.185 1.00 98.00 202 VAL A N 1
ATOM 1573 C CA . VAL A 1 202 ? -0.268 6.511 -7.021 1.00 98.00 202 VAL A CA 1
ATOM 1574 C C . VAL A 1 202 ? -1.765 6.820 -7.061 1.00 98.00 202 VAL A C 1
ATOM 1576 O O . VAL A 1 202 ? -2.534 6.024 -6.527 1.00 98.00 202 VAL A O 1
ATOM 1579 N N . PHE A 1 203 ? -2.176 7.955 -7.635 1.00 97.00 203 PHE A N 1
ATOM 1580 C CA . PHE A 1 203 ? -3.587 8.361 -7.706 1.00 97.00 203 PHE A CA 1
ATOM 1581 C C . PHE A 1 203 ? -4.371 7.731 -8.863 1.00 97.00 203 PHE A C 1
ATOM 1583 O O . PHE A 1 203 ? -3.747 7.279 -9.847 1.00 97.00 203 PHE A O 1
#

Foldseek 3Di:
DQQPLVLVLLVLVLVLVVCLVPVPPPADFDEAEAEDDDDPPRVLVVLSVVSQVLSQVCQVPDVSNPRRYHYHYDPPDDDVVLVVVLLVAQEAEAEGQAPPDQADPSVVSNVVSNHAYAYECHHNVVVVCVVVPVVSHNYDDDHPVRLVVCVVVPDALVVVCVVDPSSVVSLCCLCCCVSNVVCSCSCVVVSCCNRPPVVRPSD